Protein AF-A0ABD2PKH5-F1 (afdb_monomer_lite)

Sequence (344 aa):
EEQQSAGRGQGGGTRQGQWAPAPQAGLQSAAVGVFSSASSIDARYVEELENDFFELEDKYDTLSKEKEELSSELSSKLCQIDELQGALEHYREKISILERRCLHFEEEVKNYRERLRLPESDQQHTIAARAGSQPKFSTSTDERSASPSIDLKTANRDELIKRVSYVEEMYREMTEENEVLKEEIEEMQREIEEMHDSFQEEGRDTLREMQRDLESANKTCRILQFKLRKAERRFDQCESERANLEERMSRLESELYSEADVGHIRALEEELRVAKEVGVRLNSELDMLDEKKAYYEQENRQLKEELQITNNRRISVENELGRMKLDVEKLKSERPLQVTDKNR

pLDDT: mean 79.42, std 24.04, range [26.59, 98.5]

Radius of gyration: 73.24 Å; chains: 1; bounding box: 152×78×242 Å

Secondary structure (DSSP, 8-state):
------------------------------------TTHHHHHHHHHHHHHHHHHHHHHHHHHHHHHHHHHHHHHHHHHHHHHHHHHHHHHHHHHHHHHHHHHHHHHHHHHHHHHTTPPP-------------------------------HHHHHHHHHHHHHHHHHHHHHHHHHHHHHHHHHHHHHHHHHHHHHHHHHHHHHHHHHHHHHHHHHHHHHHHHHHHHHHHHHHHHHHHHHHHHHHHHHHHHHHHHHT-HHHHHHHHHHHHHHHHHHHHHHHHHHHHHHHHHHHHHHHHHHHHHHHHHHHHHHHHHHHHHHHHHHHHHHHHHHHTS---------

Organism: NCBI:txid1844966

Foldseek 3Di:
DDDDDDDDDDDDDDDDDDDDDDDDDDDDDPDPDDDDPVVVVVVVVVVVVVVVVVVVVVVVVVVVVVVVVVVVVVVVVVVVVVVVVVVVVVVVVVVVVVVVVVVVVVVVVVVVVVVVVDDDDDDDDDDDDDDDDDDDDDDDDDDDDDDDDDPVVVVVVVVVVVVVVVVVVVVVVVVVVVVVVVVVVVVVVVVVVVVVVVVVVVVVVVVVVVVVVVVVVVVVVVVVVVVVVVVVVVVVVVVVVVVVVVVVVVVVVCVVPVVVVVVVVVVVVVVVVVVVVVVVVVVVVVVVVVVVVVVVVVVVVVVVVVVVVVVVVVVVVVVVVVVVVVVVVVVVVPDDDDDDDDDD

Structure (mmCIF, N/CA/C/O backbone):
data_AF-A0ABD2PKH5-F1
#
_entry.id   AF-A0ABD2PKH5-F1
#
loop_
_atom_site.group_PDB
_atom_site.id
_atom_site.type_symbol
_atom_site.label_atom_id
_atom_site.label_alt_id
_atom_site.label_comp_id
_atom_site.label_asym_id
_atom_site.label_entity_id
_atom_site.label_seq_id
_atom_site.pdbx_PDB_ins_code
_atom_site.Cartn_x
_atom_site.Cartn_y
_atom_site.Cartn_z
_atom_site.occupancy
_atom_site.B_iso_or_equiv
_atom_site.auth_seq_id
_atom_site.auth_comp_id
_atom_site.auth_asym_id
_atom_site.auth_atom_id
_atom_site.pdbx_PDB_model_num
ATOM 1 N N . GLU A 1 1 ? -25.961 40.827 26.663 1.00 42.19 1 GLU A N 1
ATOM 2 C CA . GLU A 1 1 ? -24.904 41.571 25.951 1.00 42.19 1 GLU A CA 1
ATOM 3 C C . GLU A 1 1 ? -24.893 41.040 24.523 1.00 42.19 1 GLU A C 1
ATOM 5 O O . GLU A 1 1 ? -24.757 39.839 24.346 1.00 42.19 1 GLU A O 1
ATOM 10 N N . GLU A 1 2 ? -25.538 41.742 23.585 1.00 38.84 2 GLU A N 1
ATOM 11 C CA . GLU A 1 2 ? -24.877 42.681 22.647 1.00 38.84 2 GLU A CA 1
ATOM 12 C C . GLU A 1 2 ? -23.786 41.972 21.816 1.00 38.84 2 GLU A C 1
ATOM 14 O O . GLU A 1 2 ? -22.865 41.417 22.388 1.00 38.84 2 GLU A O 1
ATOM 19 N N . GLN A 1 3 ? -23.777 41.904 20.484 1.00 40.59 3 GLN A N 1
ATOM 20 C CA . GLN A 1 3 ? -24.517 42.561 19.407 1.00 40.59 3 GLN A CA 1
ATOM 21 C C . GLN A 1 3 ? -24.495 41.657 18.156 1.00 40.59 3 GLN A C 1
ATOM 23 O O . GLN A 1 3 ? -23.652 40.777 17.993 1.00 40.59 3 GLN A O 1
ATOM 28 N N . GLN A 1 4 ? -25.448 41.923 17.267 1.00 45.44 4 GLN A N 1
ATOM 29 C CA . GLN A 1 4 ? -25.560 41.438 15.892 1.00 45.44 4 GLN A CA 1
ATOM 30 C C . GLN A 1 4 ? -24.384 41.914 15.018 1.00 45.44 4 GLN A C 1
ATOM 32 O O . GLN A 1 4 ? -23.927 43.036 15.200 1.00 45.44 4 GLN A O 1
ATOM 37 N N . SER A 1 5 ? -24.019 41.160 13.973 1.00 45.38 5 SER A N 1
ATOM 38 C CA . SER A 1 5 ? -23.974 41.724 12.611 1.00 45.38 5 SER A CA 1
ATOM 39 C C . SER A 1 5 ? -23.845 40.640 11.536 1.00 45.38 5 SER A C 1
ATOM 41 O O . SER A 1 5 ? -23.010 39.742 11.614 1.00 45.38 5 SER A O 1
ATOM 43 N N . ALA A 1 6 ? -24.703 40.748 10.527 1.00 46.53 6 ALA A N 1
ATOM 44 C CA . ALA A 1 6 ? -24.728 39.950 9.312 1.00 46.53 6 ALA A CA 1
ATOM 45 C C . ALA A 1 6 ? -23.862 40.598 8.217 1.00 46.53 6 ALA A C 1
ATOM 47 O O . ALA A 1 6 ? -23.747 41.819 8.161 1.00 46.53 6 ALA A O 1
ATOM 48 N N . GLY A 1 7 ? -23.341 39.805 7.275 1.00 37.56 7 GLY A N 1
ATOM 49 C CA . GLY A 1 7 ? -22.711 40.349 6.069 1.00 37.56 7 GLY A CA 1
ATOM 50 C C . GLY A 1 7 ? -22.189 39.288 5.103 1.00 37.56 7 GLY A C 1
ATOM 51 O O . GLY A 1 7 ? -21.181 38.647 5.362 1.00 37.56 7 GLY A O 1
ATOM 52 N N . ARG A 1 8 ? -22.900 39.113 3.984 1.00 42.44 8 ARG A N 1
ATOM 53 C CA . ARG A 1 8 ? -22.549 38.284 2.816 1.00 42.44 8 ARG A CA 1
ATOM 54 C C . ARG A 1 8 ? -21.319 38.820 2.069 1.00 42.44 8 ARG A C 1
ATOM 56 O O . ARG A 1 8 ? -21.110 40.027 2.041 1.00 42.44 8 ARG A O 1
ATOM 63 N N . GLY A 1 9 ? -20.651 37.954 1.300 1.00 35.19 9 GLY A N 1
ATOM 64 C CA . GLY A 1 9 ? -19.810 38.386 0.176 1.00 35.19 9 GLY A CA 1
ATOM 65 C C . GLY A 1 9 ? -19.077 37.251 -0.541 1.00 35.19 9 GLY A C 1
ATOM 66 O O . GLY A 1 9 ? -17.983 36.879 -0.141 1.00 35.19 9 GLY A O 1
ATOM 67 N N . GLN A 1 10 ? -19.675 36.720 -1.614 1.00 42.28 10 GLN A N 1
ATOM 68 C CA . GLN A 1 10 ? -18.952 36.015 -2.681 1.00 42.28 10 GLN A CA 1
ATOM 69 C C . GLN A 1 10 ? -18.077 37.012 -3.456 1.00 42.28 10 GLN A C 1
ATOM 71 O O . GLN A 1 10 ? -18.491 38.151 -3.664 1.00 42.28 10 GLN A O 1
ATOM 76 N N . GLY A 1 11 ? -16.930 36.560 -3.961 1.00 34.81 11 GLY A N 1
ATOM 77 C CA . GLY A 1 11 ? -16.126 37.328 -4.910 1.00 34.81 11 GLY A CA 1
ATOM 78 C C . GLY A 1 11 ? -14.882 36.572 -5.356 1.00 34.81 11 GLY A C 1
ATOM 79 O O . GLY A 1 11 ? -13.834 36.682 -4.731 1.00 34.81 11 GLY A O 1
ATOM 80 N N . GLY A 1 12 ? -15.015 35.798 -6.435 1.00 40.03 12 GLY A N 1
ATOM 81 C CA . GLY A 1 12 ? -13.883 35.296 -7.208 1.00 40.03 12 GLY A CA 1
ATOM 82 C C . GLY A 1 12 ? -13.193 36.435 -7.962 1.00 40.03 12 GLY A C 1
ATOM 83 O O . GLY A 1 12 ? -13.843 37.376 -8.413 1.00 40.03 12 GLY A O 1
ATOM 84 N N . GLY A 1 13 ? -11.872 36.342 -8.091 1.00 35.97 13 GLY A N 1
ATOM 85 C CA . GLY A 1 13 ? -11.046 37.324 -8.787 1.00 35.97 13 GLY A CA 1
ATOM 86 C C . GLY A 1 13 ? -9.799 36.669 -9.365 1.00 35.97 13 GLY A C 1
ATOM 87 O O . GLY A 1 13 ? -8.739 36.661 -8.746 1.00 35.97 13 GLY A O 1
ATOM 88 N N . THR A 1 14 ? -9.950 36.102 -10.557 1.00 39.72 14 THR A N 1
ATOM 89 C CA . THR A 1 14 ? -8.891 35.617 -11.444 1.00 39.72 14 THR A CA 1
ATOM 90 C C . THR A 1 14 ? -8.024 36.799 -11.892 1.00 39.72 14 THR A C 1
ATOM 92 O O . THR A 1 14 ? -8.512 37.725 -12.538 1.00 39.72 14 THR A O 1
ATOM 95 N N . ARG A 1 15 ? -6.727 36.790 -11.563 1.00 38.81 15 ARG A N 1
ATOM 96 C CA . ARG A 1 15 ? -5.752 37.761 -12.084 1.00 38.81 15 ARG A CA 1
ATOM 97 C C . ARG A 1 15 ? -5.267 37.315 -13.466 1.00 38.81 15 ARG A C 1
ATOM 99 O O . ARG A 1 15 ? -4.426 36.430 -13.565 1.00 38.81 15 ARG A O 1
ATOM 106 N N . GLN A 1 16 ? -5.770 37.958 -14.519 1.00 36.59 16 GLN A N 1
ATOM 107 C CA . GLN A 1 16 ? -5.096 38.030 -15.819 1.00 36.59 16 GLN A CA 1
ATOM 108 C C . GLN A 1 16 ? -4.074 39.172 -15.776 1.00 36.59 16 GLN A C 1
ATOM 110 O O . GLN A 1 16 ? -4.445 40.334 -15.617 1.00 36.59 16 GLN A O 1
ATOM 115 N N . GLY A 1 17 ? -2.789 38.844 -15.902 1.00 38.41 17 GLY A N 1
ATOM 116 C CA . GLY A 1 17 ? -1.730 39.811 -16.180 1.00 38.41 17 GLY A CA 1
ATOM 117 C C . GLY A 1 17 ? -1.521 39.918 -17.686 1.00 38.41 17 GLY A C 1
ATOM 118 O O . GLY A 1 17 ? -0.990 38.999 -18.299 1.00 38.41 17 GLY A O 1
ATOM 119 N N . GLN A 1 18 ? -1.955 41.030 -18.276 1.00 35.22 18 GLN A N 1
ATOM 120 C CA . GLN A 1 18 ? -1.594 41.438 -19.633 1.00 35.22 18 GLN A CA 1
ATOM 121 C C . GLN A 1 18 ? -0.167 41.999 -19.621 1.00 35.22 18 GLN A C 1
ATOM 123 O O . GLN A 1 18 ? 0.090 42.979 -18.923 1.00 35.22 18 GLN A O 1
ATOM 128 N N . TRP A 1 19 ? 0.742 41.415 -20.401 1.00 37.62 19 TRP A N 1
ATOM 129 C CA . TRP A 1 19 ? 2.005 42.048 -20.795 1.00 37.62 19 TRP A CA 1
ATOM 130 C C . TRP A 1 19 ? 1.955 42.325 -22.300 1.00 37.62 19 TRP A C 1
ATOM 132 O O . TRP A 1 19 ? 1.768 41.420 -23.110 1.00 37.62 19 TRP A O 1
ATOM 142 N N . ALA A 1 20 ? 2.057 43.605 -22.654 1.00 39.28 20 ALA A N 1
ATOM 143 C CA . ALA A 1 20 ? 2.141 44.092 -24.025 1.00 39.28 20 ALA A CA 1
ATOM 144 C C . ALA A 1 20 ? 3.551 43.854 -24.610 1.00 39.28 20 ALA A C 1
ATOM 146 O O . ALA A 1 20 ? 4.524 43.916 -23.855 1.00 39.28 20 ALA A O 1
ATOM 147 N N . PRO A 1 21 ? 3.704 43.642 -25.932 1.00 44.44 21 PRO A N 1
ATOM 148 C CA . PRO A 1 21 ? 5.012 43.529 -26.565 1.00 44.44 21 PRO A CA 1
ATOM 149 C C . PRO A 1 21 ? 5.534 44.904 -27.023 1.00 44.44 21 PRO A C 1
ATOM 151 O O . PRO A 1 21 ? 4.783 45.726 -27.548 1.00 44.44 21 PRO A O 1
ATOM 154 N N . ALA A 1 22 ? 6.837 45.137 -26.855 1.00 37.31 22 ALA A N 1
ATOM 155 C CA . ALA A 1 22 ? 7.588 46.252 -27.445 1.00 37.31 22 ALA A CA 1
ATOM 156 C C . ALA A 1 22 ? 8.544 45.719 -28.545 1.00 37.31 22 ALA A C 1
ATOM 158 O O . ALA A 1 22 ? 8.821 44.520 -28.573 1.00 37.31 22 ALA A O 1
ATOM 159 N N . PRO A 1 23 ? 8.989 46.560 -29.499 1.00 47.62 23 PRO A N 1
ATOM 160 C CA . PRO A 1 23 ? 9.105 46.174 -30.906 1.00 47.62 23 PRO A CA 1
ATOM 161 C C . PRO A 1 23 ? 10.462 45.582 -31.315 1.00 47.62 23 PRO A C 1
ATOM 163 O O . PRO A 1 23 ? 11.510 45.931 -30.777 1.00 47.62 23 PRO A O 1
ATOM 166 N N . GLN A 1 24 ? 10.423 44.739 -32.353 1.00 42.97 24 GLN A N 1
ATOM 167 C CA . GLN A 1 24 ? 11.592 44.274 -33.101 1.00 42.97 24 GLN A CA 1
ATOM 168 C C . GLN A 1 24 ? 12.246 45.438 -33.858 1.00 42.97 24 GLN A C 1
ATOM 170 O O . GLN A 1 24 ? 11.641 46.027 -34.754 1.00 42.97 24 GLN A O 1
ATOM 175 N N . ALA A 1 25 ? 13.510 45.716 -33.541 1.00 37.25 25 ALA A N 1
ATOM 176 C CA . ALA A 1 25 ? 14.424 46.432 -34.417 1.00 37.25 25 ALA A CA 1
ATOM 177 C C . ALA A 1 25 ? 15.325 45.400 -35.103 1.00 37.25 25 ALA A C 1
ATOM 179 O O . ALA A 1 25 ? 16.084 44.685 -34.449 1.00 37.25 25 ALA A O 1
ATOM 180 N N . GLY A 1 26 ? 15.205 45.305 -36.425 1.00 44.16 26 GLY A N 1
ATOM 181 C CA . GLY A 1 26 ? 16.085 44.489 -37.242 1.00 44.16 26 GLY A CA 1
ATOM 182 C C . GLY A 1 26 ? 17.498 45.061 -37.268 1.00 44.16 26 GLY A C 1
ATOM 183 O O . GLY A 1 26 ? 17.694 46.235 -37.573 1.00 44.16 26 GLY A O 1
ATOM 184 N N . LEU A 1 27 ? 18.482 44.198 -37.037 1.00 36.91 27 LEU A N 1
ATOM 185 C CA . LEU A 1 27 ? 19.794 44.337 -37.646 1.00 36.91 27 LEU A CA 1
ATOM 186 C C . LEU A 1 27 ? 20.122 43.035 -38.367 1.00 36.91 27 LEU A C 1
ATOM 188 O O . LEU A 1 27 ? 20.349 41.989 -37.765 1.00 36.91 27 LEU A O 1
ATOM 192 N N . GLN A 1 28 ? 20.126 43.141 -39.691 1.00 42.59 28 GLN A N 1
ATOM 193 C CA . GLN A 1 28 ? 20.771 42.198 -40.584 1.00 42.59 28 GLN A CA 1
ATOM 194 C C . GLN A 1 28 ? 22.267 42.204 -40.252 1.00 42.59 28 GLN A C 1
ATOM 196 O O . GLN A 1 28 ? 22.923 43.234 -40.392 1.00 42.59 28 GLN A O 1
ATOM 201 N N . SER A 1 29 ? 22.805 41.065 -39.824 1.00 35.41 29 SER A N 1
ATOM 202 C CA . SER A 1 29 ? 24.243 40.815 -39.867 1.00 35.41 29 SER A CA 1
ATOM 203 C C . SER A 1 29 ? 24.477 39.666 -40.832 1.00 35.41 29 SER A C 1
ATOM 205 O O . SER A 1 29 ? 24.188 38.506 -40.541 1.00 35.41 29 SER A O 1
ATOM 207 N N . ALA A 1 30 ? 24.942 40.026 -42.025 1.00 45.31 30 ALA A N 1
ATOM 208 C CA . ALA A 1 30 ? 25.487 39.102 -42.996 1.00 45.31 30 ALA A CA 1
ATOM 209 C C . ALA A 1 30 ? 26.803 38.538 -42.439 1.00 45.31 30 ALA A C 1
ATOM 211 O O . ALA A 1 30 ? 27.867 39.129 -42.615 1.00 45.31 30 ALA A O 1
ATOM 212 N N . ALA A 1 31 ? 26.728 37.400 -41.750 1.00 38.59 31 ALA A N 1
ATOM 213 C CA . ALA A 1 31 ? 27.897 36.592 -41.448 1.00 38.59 31 ALA A CA 1
ATOM 214 C C . ALA A 1 31 ? 28.109 35.613 -42.607 1.00 38.59 31 ALA A C 1
ATOM 216 O O . ALA A 1 31 ? 27.361 34.660 -42.809 1.00 38.59 31 ALA A O 1
ATOM 217 N N . VAL A 1 32 ? 29.124 35.935 -43.402 1.00 39.59 32 VAL A N 1
ATOM 218 C CA . VAL A 1 32 ? 29.712 35.122 -44.463 1.00 39.59 32 VAL A CA 1
ATOM 219 C C . VAL A 1 32 ? 29.908 33.688 -43.962 1.00 39.59 32 VAL A C 1
ATOM 221 O O . VAL A 1 32 ? 30.675 33.439 -43.035 1.00 39.59 32 VAL A O 1
ATOM 224 N N . GLY A 1 33 ? 29.188 32.753 -44.583 1.00 43.47 33 GLY A N 1
ATOM 225 C CA . GLY A 1 33 ? 29.298 31.325 -44.327 1.00 43.47 33 GLY A CA 1
ATOM 226 C C . GLY A 1 33 ? 30.654 30.795 -44.776 1.00 43.47 33 GLY A C 1
ATOM 227 O O . GLY A 1 33 ? 30.842 30.449 -45.939 1.00 43.47 33 GLY A O 1
ATOM 228 N N . VAL A 1 34 ? 31.582 30.710 -43.830 1.00 50.69 34 VAL A N 1
ATOM 229 C CA . VAL A 1 34 ? 32.727 29.801 -43.881 1.00 50.69 34 VAL A CA 1
ATOM 230 C C . VAL A 1 34 ? 32.743 29.057 -42.550 1.00 50.69 34 VAL A C 1
ATOM 232 O O . VAL A 1 34 ? 33.521 29.373 -41.658 1.00 50.69 34 VAL A O 1
ATOM 235 N N . PHE A 1 35 ? 31.846 28.083 -42.395 1.00 42.50 35 PHE A N 1
ATOM 236 C CA . PHE A 1 35 ? 32.021 27.045 -41.384 1.00 42.50 35 PHE A CA 1
ATOM 237 C C . PHE A 1 35 ? 32.452 25.772 -42.095 1.00 42.50 35 PHE A C 1
ATOM 239 O O . PHE A 1 35 ? 31.681 25.106 -42.781 1.00 42.50 35 PHE A O 1
ATOM 246 N N . SER A 1 36 ? 33.749 25.510 -41.959 1.00 42.47 36 SER A N 1
ATOM 247 C CA . SER A 1 36 ? 34.415 24.255 -42.260 1.00 42.47 36 SER A CA 1
ATOM 248 C C . SER A 1 36 ? 33.592 23.069 -41.765 1.00 42.47 36 SER A C 1
ATOM 250 O O . SER A 1 36 ? 33.080 23.085 -40.648 1.00 42.47 36 SER A O 1
ATOM 252 N N . SER A 1 37 ? 33.562 21.994 -42.546 1.00 48.16 37 SER A N 1
ATOM 253 C CA . SER A 1 37 ? 32.915 20.718 -42.220 1.00 48.16 37 SER A CA 1
ATOM 254 C C . SER A 1 37 ? 33.329 20.119 -40.858 1.00 48.16 37 SER A C 1
ATOM 256 O O . SER A 1 37 ? 32.612 19.273 -40.331 1.00 48.16 37 SER A O 1
ATOM 258 N N . ALA A 1 38 ? 34.427 20.601 -40.259 1.00 47.34 38 ALA A N 1
ATOM 259 C CA . ALA A 1 38 ? 34.860 20.305 -38.890 1.00 47.34 38 ALA A CA 1
ATOM 260 C C . ALA A 1 38 ? 33.866 20.778 -37.807 1.00 47.34 38 ALA A C 1
ATOM 262 O O . ALA A 1 38 ? 33.643 20.070 -36.834 1.00 47.34 38 ALA A O 1
ATOM 263 N N . SER A 1 39 ? 33.184 21.913 -38.011 1.00 53.53 39 SER A N 1
ATOM 264 C CA . SER A 1 39 ? 32.231 22.471 -37.036 1.00 53.53 39 SER A CA 1
ATOM 265 C C . SER A 1 39 ? 30.945 21.648 -36.902 1.00 53.53 39 SER A C 1
ATOM 267 O O . SER A 1 39 ? 30.255 21.769 -35.899 1.00 53.53 39 SER A O 1
ATOM 269 N N . SER A 1 40 ? 30.599 20.831 -37.904 1.00 57.22 40 SER A N 1
ATOM 270 C CA . SER A 1 40 ? 29.368 20.020 -37.901 1.00 57.22 40 SER A CA 1
ATOM 271 C C . SER A 1 40 ? 29.512 18.675 -37.184 1.00 57.22 40 SER A C 1
ATOM 273 O O . SER A 1 40 ? 28.512 18.048 -36.845 1.00 57.22 40 SER A O 1
ATOM 275 N N . ILE A 1 41 ? 30.751 18.210 -37.009 1.00 63.44 41 ILE A N 1
ATOM 276 C CA . ILE A 1 41 ? 31.066 16.989 -36.262 1.00 63.44 41 ILE A CA 1
ATOM 277 C C . ILE A 1 41 ? 31.170 17.334 -34.780 1.00 63.44 41 ILE A C 1
ATOM 279 O O . ILE A 1 41 ? 30.511 16.689 -33.974 1.00 63.44 41 ILE A O 1
ATOM 283 N N . ASP A 1 42 ? 31.881 18.415 -34.444 1.00 76.00 42 ASP A N 1
ATOM 284 C CA . ASP A 1 42 ? 31.943 18.912 -33.066 1.00 76.00 42 ASP A CA 1
ATOM 285 C C . ASP A 1 42 ? 30.561 19.338 -32.548 1.00 76.00 42 ASP A C 1
ATOM 287 O O . ASP A 1 42 ? 30.225 19.044 -31.409 1.00 76.00 42 ASP A O 1
ATOM 291 N N . ALA A 1 43 ? 29.715 19.955 -33.384 1.00 76.31 43 ALA A N 1
ATOM 292 C CA . ALA A 1 43 ? 28.347 20.305 -32.988 1.00 76.31 43 ALA A CA 1
ATOM 293 C C . ALA A 1 43 ? 27.467 19.076 -32.704 1.00 76.31 43 ALA A C 1
ATOM 295 O O . ALA A 1 43 ? 26.698 19.096 -31.751 1.00 76.31 43 ALA A O 1
ATOM 296 N N . ARG A 1 44 ? 27.602 18.001 -33.492 1.00 79.56 44 ARG A N 1
ATOM 297 C CA . ARG A 1 44 ? 26.849 16.756 -33.265 1.00 79.56 44 ARG A CA 1
ATOM 298 C C . ARG A 1 44 ? 27.299 16.025 -32.009 1.00 79.56 44 ARG A C 1
ATOM 300 O O . ARG A 1 44 ? 26.464 15.542 -31.262 1.00 79.56 44 ARG A O 1
ATOM 307 N N . TYR A 1 45 ? 28.602 16.000 -31.749 1.00 86.31 45 TYR A N 1
ATOM 308 C CA . TYR A 1 45 ? 29.134 15.419 -30.520 1.00 86.31 45 TYR A CA 1
ATOM 309 C C . TYR A 1 45 ? 28.690 16.198 -29.271 1.00 86.31 45 TYR A C 1
ATOM 311 O O . TYR A 1 45 ? 28.400 15.605 -28.239 1.00 86.31 45 TYR A O 1
ATOM 319 N N . VAL A 1 46 ? 28.597 17.529 -29.363 1.00 86.44 46 VAL A N 1
ATOM 320 C CA . VAL A 1 46 ? 28.039 18.359 -28.283 1.00 86.44 46 VAL A CA 1
ATOM 321 C C . VAL A 1 46 ? 26.557 18.055 -28.059 1.00 86.44 46 VAL A C 1
ATOM 323 O O . VAL A 1 46 ? 26.159 17.879 -26.916 1.00 86.44 46 VAL A O 1
ATOM 326 N N . GLU A 1 47 ? 25.764 17.928 -29.122 1.00 85.31 47 GLU A N 1
ATOM 327 C CA . GLU A 1 47 ? 24.337 17.586 -29.029 1.00 85.31 47 GLU A CA 1
ATOM 328 C C . GLU A 1 47 ? 24.111 16.187 -28.423 1.00 85.31 47 GLU A C 1
ATOM 330 O O . GLU A 1 47 ? 23.237 16.010 -27.579 1.00 85.31 47 GLU A O 1
ATOM 335 N N . GLU A 1 48 ? 24.934 15.196 -28.782 1.00 89.88 48 GLU A N 1
ATOM 336 C CA . GLU A 1 48 ? 24.920 13.861 -28.162 1.00 89.88 48 GLU A CA 1
ATOM 337 C C . GLU A 1 48 ? 25.235 13.923 -26.659 1.00 89.88 48 GLU A C 1
ATOM 339 O O . GLU A 1 48 ? 24.510 13.343 -25.855 1.00 89.88 48 GLU A O 1
ATOM 344 N N . LEU A 1 49 ? 26.260 14.684 -26.261 1.00 91.62 49 LEU A N 1
ATOM 345 C CA . LEU A 1 49 ? 26.608 14.865 -24.848 1.00 91.62 49 LEU A CA 1
ATOM 346 C C . LEU A 1 49 ? 25.528 15.615 -24.056 1.00 91.62 49 LEU A C 1
ATOM 348 O O . LEU A 1 49 ? 25.329 15.329 -22.876 1.00 91.62 49 LEU A O 1
ATOM 352 N N . GLU A 1 50 ? 24.852 16.582 -24.675 1.00 89.75 50 GLU A N 1
ATOM 353 C CA . GLU A 1 50 ? 23.721 17.286 -24.066 1.00 89.75 50 GLU A CA 1
ATOM 354 C C . GLU A 1 50 ?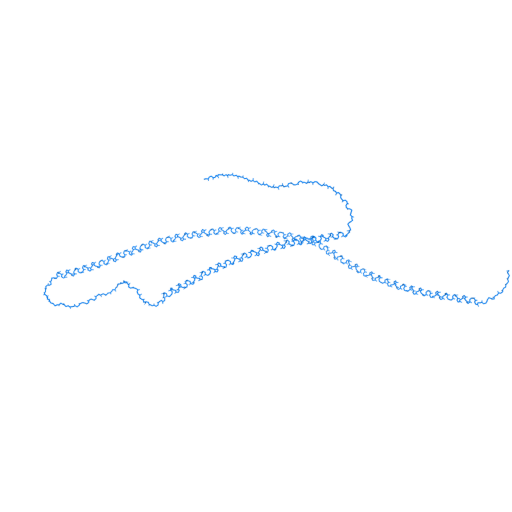 22.539 16.333 -23.851 1.00 89.75 50 GLU A C 1
ATOM 356 O O . GLU A 1 50 ? 21.969 16.312 -22.761 1.00 89.75 50 GLU A O 1
ATOM 361 N N . ASN A 1 51 ? 22.223 15.487 -24.835 1.00 88.88 51 ASN A N 1
ATOM 362 C CA . ASN A 1 51 ? 21.182 14.466 -24.705 1.00 88.88 51 ASN A CA 1
ATOM 363 C C . ASN A 1 51 ? 21.509 13.450 -23.601 1.00 88.88 51 ASN A C 1
ATOM 365 O O . ASN A 1 51 ? 20.665 13.194 -22.742 1.00 88.88 51 ASN A O 1
ATOM 369 N N . ASP A 1 52 ? 22.744 12.942 -23.558 1.00 93.00 52 ASP A N 1
ATOM 370 C CA . ASP A 1 52 ? 23.208 12.044 -22.494 1.00 93.00 52 ASP A CA 1
ATOM 371 C C . ASP A 1 52 ? 23.113 12.704 -21.108 1.00 93.00 52 ASP A C 1
ATOM 373 O O . ASP A 1 52 ? 22.783 12.048 -20.116 1.00 93.00 52 ASP A O 1
ATOM 377 N N . PHE A 1 53 ? 23.387 14.010 -21.023 1.00 93.94 53 PHE A N 1
ATOM 378 C CA . PHE A 1 53 ? 23.271 14.775 -19.785 1.00 93.94 53 PHE A CA 1
ATOM 379 C C . PHE A 1 53 ? 21.814 14.904 -19.325 1.00 93.94 53 PHE A C 1
ATOM 381 O O . PHE A 1 53 ? 21.537 14.649 -18.153 1.00 93.94 53 PHE A O 1
ATOM 388 N N . PHE A 1 54 ? 20.885 15.228 -20.231 1.00 90.94 54 PHE A N 1
ATOM 389 C CA . PHE A 1 54 ? 19.454 15.288 -19.913 1.00 90.94 54 PHE A CA 1
ATOM 390 C C . PHE A 1 54 ? 18.904 13.925 -19.491 1.00 90.94 54 PHE A C 1
ATOM 392 O O . PHE A 1 54 ? 18.201 13.826 -18.487 1.00 90.94 54 PHE A O 1
ATOM 399 N N . GLU A 1 55 ? 19.280 12.849 -20.186 1.00 92.06 55 GLU A N 1
ATOM 400 C CA . GLU A 1 55 ? 18.896 11.498 -19.776 1.00 92.06 55 GLU A CA 1
ATOM 401 C C . GLU A 1 55 ? 19.424 11.139 -18.384 1.00 92.06 55 GLU A C 1
ATOM 403 O O . GLU A 1 55 ? 18.765 10.427 -17.621 1.00 92.06 55 GLU A O 1
ATOM 408 N N . LEU A 1 56 ? 20.645 11.566 -18.062 1.00 92.25 56 LEU A N 1
ATOM 409 C CA . LEU A 1 56 ? 21.248 11.308 -16.763 1.00 92.25 56 LEU A CA 1
ATOM 410 C C . LEU A 1 56 ? 20.572 12.125 -15.654 1.00 92.25 56 LEU A C 1
ATOM 412 O O . LEU A 1 56 ? 20.424 11.616 -14.543 1.00 92.25 56 LEU A O 1
ATOM 416 N N . GLU A 1 57 ? 20.138 13.348 -15.954 1.00 93.00 57 GLU A N 1
ATOM 417 C CA . GLU A 1 57 ? 19.352 14.196 -15.054 1.00 93.00 57 GLU A CA 1
ATOM 418 C C . GLU A 1 57 ? 17.973 13.577 -14.773 1.00 93.00 57 GLU A C 1
ATOM 420 O O . GLU A 1 57 ? 17.613 13.394 -13.610 1.00 93.00 57 GLU A O 1
ATOM 425 N N . ASP A 1 58 ? 17.264 13.099 -15.799 1.00 93.31 58 ASP A N 1
ATOM 426 C CA . ASP A 1 58 ? 15.991 12.381 -15.636 1.00 93.31 58 ASP A CA 1
ATOM 427 C C . ASP A 1 58 ? 16.157 11.086 -14.815 1.00 93.31 58 ASP A C 1
ATOM 429 O O . ASP A 1 58 ? 15.346 10.763 -13.934 1.00 93.31 58 ASP A O 1
ATOM 433 N N . LYS A 1 59 ? 17.240 10.335 -15.058 1.00 95.50 59 LYS A N 1
ATOM 434 C CA . LYS A 1 59 ? 17.600 9.146 -14.261 1.00 95.50 59 LYS A CA 1
ATOM 435 C C . LYS A 1 59 ? 17.924 9.516 -12.810 1.00 95.50 59 LYS A C 1
ATOM 437 O O . LYS A 1 59 ? 17.571 8.778 -11.893 1.00 95.50 59 LYS A O 1
ATOM 442 N N . TYR A 1 60 ? 18.578 10.650 -12.573 1.00 96.12 60 TYR A N 1
ATOM 443 C CA . TYR A 1 60 ? 18.848 11.134 -11.222 1.00 96.12 60 TYR A CA 1
ATOM 444 C C . TYR A 1 60 ? 17.556 11.521 -10.494 1.00 96.12 60 TYR A C 1
ATOM 446 O O . TYR A 1 60 ? 17.354 11.113 -9.350 1.00 96.12 60 TYR A O 1
ATOM 454 N N . ASP A 1 61 ? 16.655 12.237 -11.162 1.00 95.38 61 ASP A N 1
ATOM 455 C CA . ASP A 1 61 ? 15.383 12.677 -10.592 1.00 95.38 61 ASP A CA 1
ATOM 456 C C . ASP A 1 61 ? 14.456 11.507 -10.255 1.00 95.38 61 ASP A C 1
ATOM 458 O O . ASP A 1 61 ? 13.793 11.506 -9.213 1.00 95.38 61 ASP A O 1
ATOM 462 N N . THR A 1 62 ? 14.411 10.491 -11.117 1.00 93.06 62 THR A N 1
ATOM 463 C CA . THR A 1 62 ? 13.659 9.252 -10.861 1.00 93.06 62 THR A CA 1
ATOM 464 C C . THR A 1 62 ? 14.231 8.494 -9.666 1.00 93.06 62 THR A C 1
ATOM 466 O O . THR A 1 62 ? 13.493 8.218 -8.720 1.00 93.06 62 THR A O 1
ATOM 469 N N . LEU A 1 63 ? 15.547 8.267 -9.627 1.00 95.25 63 LEU A N 1
ATOM 470 C CA . LEU A 1 63 ? 16.209 7.630 -8.484 1.00 95.25 63 LEU A CA 1
ATOM 471 C C . LEU A 1 63 ? 16.062 8.436 -7.185 1.00 95.25 63 LEU A C 1
ATOM 473 O O . LEU A 1 63 ? 15.956 7.857 -6.102 1.00 95.25 63 LEU A O 1
ATOM 477 N N . SER A 1 64 ? 16.046 9.770 -7.259 1.00 94.38 64 SER A N 1
ATOM 478 C CA . SER A 1 64 ? 15.833 10.620 -6.086 1.00 94.38 64 SER A CA 1
ATOM 479 C C . SER A 1 64 ? 14.419 10.456 -5.528 1.00 94.38 64 SER A C 1
ATOM 481 O O . SER A 1 64 ? 14.261 10.339 -4.313 1.00 94.38 64 SER A O 1
ATOM 483 N N . LYS A 1 65 ? 13.401 10.372 -6.394 1.00 95.56 65 LYS A N 1
ATOM 484 C CA . LYS A 1 65 ? 12.014 10.101 -5.981 1.00 95.56 65 LYS A CA 1
ATOM 485 C C . LYS A 1 65 ? 11.874 8.714 -5.361 1.00 95.56 65 LYS A C 1
ATOM 487 O O . LYS A 1 65 ? 11.343 8.604 -4.261 1.00 95.56 65 LYS A O 1
ATOM 492 N N . GLU A 1 66 ? 12.433 7.682 -5.992 1.00 96.75 66 GLU A N 1
ATOM 493 C CA . GLU A 1 66 ? 12.431 6.316 -5.442 1.00 96.75 66 GLU A CA 1
ATOM 494 C C . GLU A 1 66 ? 13.109 6.257 -4.065 1.00 96.75 66 GLU A C 1
ATOM 496 O O . GLU A 1 66 ? 12.614 5.624 -3.131 1.00 96.75 66 GLU A O 1
ATOM 501 N N . LYS A 1 67 ? 14.231 6.966 -3.897 1.00 97.06 67 LYS A N 1
ATOM 502 C CA . LYS A 1 67 ? 14.917 7.079 -2.606 1.00 97.06 67 LYS A CA 1
ATOM 503 C C . LYS A 1 67 ? 14.034 7.741 -1.546 1.00 97.06 67 LYS A C 1
ATOM 505 O O . LYS A 1 67 ? 14.032 7.292 -0.397 1.00 97.06 67 LYS A O 1
ATOM 510 N N . GLU A 1 68 ? 13.326 8.812 -1.890 1.00 96.75 68 GLU A N 1
ATOM 511 C CA . GLU A 1 68 ? 12.412 9.500 -0.972 1.00 96.75 68 GLU A CA 1
ATOM 512 C C . GLU A 1 68 ? 11.218 8.617 -0.589 1.00 96.75 68 GLU A C 1
ATOM 514 O O . GLU A 1 68 ? 10.864 8.547 0.591 1.00 96.75 68 GLU A O 1
ATOM 519 N N . GLU A 1 69 ? 10.653 7.882 -1.546 1.00 96.31 69 GLU A N 1
ATOM 520 C CA . GLU A 1 69 ? 9.570 6.920 -1.320 1.00 96.31 69 GLU A CA 1
ATOM 521 C C . GLU A 1 69 ? 10.005 5.798 -0.372 1.00 96.31 69 GLU A C 1
ATOM 523 O O . GLU A 1 69 ? 9.360 5.575 0.656 1.00 96.31 69 GLU A O 1
ATOM 528 N N . LEU A 1 70 ? 11.151 5.163 -0.642 1.00 96.50 70 LEU A N 1
ATOM 529 C CA . LEU A 1 70 ? 11.724 4.130 0.226 1.00 96.50 70 LEU A CA 1
ATOM 530 C C . LEU A 1 70 ? 12.059 4.673 1.620 1.00 96.50 70 LEU A C 1
ATOM 532 O O . LEU A 1 70 ? 11.846 3.993 2.625 1.00 96.50 70 LEU A O 1
ATOM 536 N N . SER A 1 71 ? 12.557 5.909 1.710 1.00 96.69 71 SER A N 1
ATOM 537 C CA . SER A 1 71 ? 12.818 6.562 2.996 1.00 96.69 71 SER A CA 1
ATOM 538 C C . SER A 1 71 ? 11.527 6.812 3.783 1.00 96.69 71 SER A C 1
ATOM 540 O O . SER A 1 71 ? 11.517 6.664 5.008 1.00 96.69 71 SER A O 1
ATOM 542 N N . SER A 1 72 ? 10.442 7.186 3.104 1.00 96.38 72 SER A N 1
ATOM 543 C CA . SER A 1 72 ? 9.127 7.390 3.716 1.00 96.38 72 SER A CA 1
ATOM 544 C C . SER A 1 72 ? 8.526 6.068 4.195 1.00 96.38 72 SER A C 1
ATOM 546 O O . SER A 1 72 ? 8.060 5.970 5.334 1.00 96.38 72 SER A O 1
ATOM 548 N N . GLU A 1 73 ? 8.624 5.013 3.380 1.00 97.38 73 GLU A N 1
ATOM 549 C CA . GLU A 1 73 ? 8.179 3.674 3.762 1.00 97.38 73 GLU A CA 1
ATOM 550 C C . GLU A 1 73 ? 8.960 3.157 4.976 1.00 97.38 73 GLU A C 1
ATOM 552 O O . GLU A 1 73 ? 8.352 2.708 5.951 1.00 97.38 73 GLU A O 1
ATOM 557 N N . LEU A 1 74 ? 10.289 3.300 4.978 1.00 95.94 74 LEU A N 1
ATOM 558 C CA . LEU A 1 74 ? 11.129 2.925 6.114 1.00 95.94 74 LEU A CA 1
ATOM 559 C C . LEU A 1 74 ? 10.718 3.671 7.392 1.00 95.94 74 LEU A C 1
ATOM 561 O O . LEU A 1 74 ? 10.574 3.048 8.443 1.00 95.94 74 LEU A O 1
ATOM 565 N N . SER A 1 75 ? 10.470 4.982 7.308 1.00 96.94 75 SER A N 1
ATOM 566 C CA . SER A 1 75 ? 9.993 5.777 8.447 1.00 96.94 75 SER A CA 1
ATOM 567 C C . SER A 1 75 ? 8.632 5.293 8.961 1.00 96.94 75 SER A C 1
ATOM 569 O O . SER A 1 75 ? 8.448 5.148 10.172 1.00 96.94 75 SER A O 1
ATOM 571 N N . SER A 1 76 ? 7.703 4.951 8.063 1.00 96.06 76 SER A N 1
ATOM 572 C CA . SER A 1 76 ? 6.410 4.376 8.442 1.00 96.06 76 SER A CA 1
ATOM 573 C C . SER A 1 76 ? 6.558 3.019 9.131 1.00 96.06 76 SER A C 1
ATOM 575 O O . SER A 1 76 ? 5.842 2.756 10.098 1.00 96.06 76 SER A O 1
ATOM 577 N N . LYS A 1 77 ? 7.464 2.151 8.657 1.00 97.06 77 LYS A N 1
ATOM 578 C CA . LYS A 1 77 ? 7.725 0.850 9.291 1.00 97.06 77 LYS A CA 1
ATOM 579 C C . LYS A 1 77 ? 8.358 1.009 10.669 1.00 97.06 77 LYS A C 1
ATOM 581 O O . LYS A 1 77 ? 7.968 0.288 11.580 1.00 97.06 77 LYS A O 1
ATOM 586 N N . LEU A 1 78 ? 9.275 1.961 10.841 1.00 97.19 78 LEU A N 1
ATOM 587 C CA . LEU A 1 78 ? 9.856 2.276 12.149 1.00 97.19 78 LEU A CA 1
ATOM 588 C C . LEU A 1 78 ? 8.779 2.734 13.140 1.00 97.19 78 LEU A C 1
ATOM 590 O O . LEU A 1 78 ? 8.681 2.173 14.225 1.00 97.19 78 LEU A O 1
ATOM 594 N N . CYS A 1 79 ? 7.896 3.651 12.731 1.00 97.19 79 CYS A N 1
ATOM 595 C CA . CYS A 1 79 ? 6.784 4.092 13.575 1.00 97.19 79 CYS A CA 1
ATOM 596 C C . CYS A 1 79 ? 5.846 2.929 13.957 1.00 97.19 79 CYS A C 1
ATOM 598 O O . CYS A 1 79 ? 5.431 2.823 15.108 1.00 97.19 79 CYS A O 1
ATOM 600 N N . GLN A 1 80 ? 5.559 2.014 13.022 1.00 97.88 80 GLN A N 1
ATOM 601 C CA . GLN A 1 80 ? 4.757 0.817 13.297 1.00 97.88 80 GLN A CA 1
ATOM 602 C C . GLN A 1 80 ? 5.447 -0.144 14.281 1.00 97.88 80 GLN A C 1
ATOM 604 O O . GLN A 1 80 ? 4.782 -0.766 15.111 1.00 97.88 80 GLN A O 1
ATOM 609 N N . ILE A 1 81 ? 6.772 -0.287 14.195 1.00 97.38 81 ILE A N 1
ATOM 610 C CA . ILE A 1 81 ? 7.551 -1.095 15.139 1.00 97.38 81 ILE A CA 1
ATOM 611 C C . ILE A 1 81 ? 7.462 -0.494 16.544 1.00 97.38 81 ILE A C 1
ATOM 613 O O . ILE A 1 81 ? 7.194 -1.240 17.484 1.00 97.38 81 ILE A O 1
ATOM 617 N N . ASP A 1 82 ? 7.614 0.823 16.683 1.00 97.44 82 ASP A N 1
ATOM 618 C CA . ASP A 1 82 ? 7.522 1.508 17.978 1.00 97.44 82 ASP A CA 1
ATOM 619 C C . ASP A 1 82 ? 6.130 1.338 18.613 1.00 97.44 82 ASP A C 1
ATOM 621 O O . ASP A 1 82 ? 6.011 1.042 19.803 1.00 97.44 82 ASP A O 1
ATOM 625 N N . GLU A 1 83 ? 5.059 1.430 17.817 1.00 97.50 83 GLU A N 1
ATOM 626 C CA . GLU A 1 83 ? 3.689 1.166 18.282 1.00 97.50 83 GLU A CA 1
ATOM 627 C C . GLU A 1 83 ? 3.518 -0.271 18.802 1.00 97.50 83 GLU A C 1
ATOM 629 O O . GLU A 1 83 ? 2.933 -0.495 19.868 1.00 97.50 83 GLU A O 1
ATOM 634 N N . LEU A 1 84 ? 4.042 -1.260 18.070 1.00 95.94 84 LEU A N 1
ATOM 635 C CA . LEU A 1 84 ? 3.989 -2.666 18.477 1.00 95.94 84 LEU A CA 1
ATOM 636 C C . LEU A 1 84 ? 4.838 -2.939 19.724 1.00 95.94 84 LEU A C 1
ATOM 638 O O . LEU A 1 84 ? 4.431 -3.739 20.570 1.00 95.94 84 LEU A O 1
ATOM 642 N N . GLN A 1 85 ? 5.986 -2.275 19.866 1.00 97.19 85 GLN A N 1
ATOM 643 C CA . GLN A 1 85 ? 6.819 -2.353 21.066 1.00 97.19 85 GLN A CA 1
ATOM 644 C C . GLN A 1 85 ? 6.081 -1.797 22.287 1.00 97.19 85 GLN A C 1
ATOM 646 O O . GLN A 1 85 ? 5.987 -2.494 23.299 1.00 97.19 85 GLN A O 1
ATOM 651 N N . GLY A 1 86 ? 5.457 -0.621 22.167 1.00 97.31 86 GLY A N 1
ATOM 652 C CA . GLY A 1 86 ? 4.645 -0.048 23.242 1.00 97.31 86 GLY A CA 1
ATOM 653 C C . GLY A 1 86 ? 3.459 -0.940 23.629 1.00 97.31 86 GLY A C 1
ATOM 654 O O . GLY A 1 86 ? 3.174 -1.138 24.811 1.00 97.31 86 GLY A O 1
ATOM 655 N N . ALA A 1 87 ? 2.794 -1.561 22.648 1.00 97.50 87 ALA A N 1
ATOM 656 C CA . ALA A 1 87 ? 1.729 -2.526 22.919 1.00 97.50 87 ALA A CA 1
ATOM 657 C C . ALA A 1 87 ? 2.247 -3.773 23.661 1.00 97.50 87 ALA A C 1
ATOM 659 O O . ALA A 1 87 ? 1.611 -4.236 24.611 1.00 97.50 87 ALA A O 1
ATOM 660 N N . LEU A 1 88 ? 3.404 -4.313 23.264 1.00 97.44 88 LEU A N 1
ATOM 661 C CA . LEU A 1 88 ? 4.037 -5.446 23.944 1.00 97.44 88 LEU A CA 1
ATOM 662 C C . LEU A 1 88 ? 4.412 -5.115 25.390 1.00 97.44 88 LEU A C 1
ATOM 664 O O . LEU A 1 88 ? 4.194 -5.941 26.276 1.00 97.44 88 LEU A O 1
ATOM 668 N N . GLU A 1 89 ? 4.950 -3.925 25.642 1.00 97.75 89 GLU A N 1
ATOM 669 C CA . GLU A 1 89 ? 5.272 -3.451 26.991 1.00 97.75 89 GLU A CA 1
ATOM 670 C C . GLU A 1 89 ? 4.020 -3.331 27.858 1.00 97.75 89 GLU A C 1
ATOM 672 O O . GLU A 1 89 ? 3.998 -3.848 28.977 1.00 97.75 89 GLU A O 1
ATOM 677 N N . HIS A 1 90 ? 2.938 -2.776 27.310 1.00 97.62 90 HIS A N 1
ATOM 678 C CA . HIS A 1 90 ? 1.656 -2.709 28.004 1.00 97.62 90 HIS A CA 1
ATOM 679 C C . HIS A 1 90 ? 1.118 -4.102 28.382 1.00 97.62 90 HIS A C 1
ATOM 681 O O . HIS A 1 90 ? 0.666 -4.322 29.509 1.00 97.62 90 HIS A O 1
ATOM 687 N N . TYR A 1 91 ? 1.198 -5.080 27.473 1.00 96.94 91 TYR A N 1
ATOM 688 C CA . TYR A 1 91 ? 0.788 -6.452 27.782 1.00 96.94 91 TYR A CA 1
ATOM 689 C C . TYR A 1 91 ? 1.707 -7.130 28.802 1.00 96.94 91 TYR A C 1
ATOM 691 O O . TYR A 1 91 ? 1.208 -7.857 29.661 1.00 96.94 91 TYR A O 1
ATOM 699 N N . ARG A 1 92 ? 3.021 -6.876 28.763 1.00 97.56 92 ARG A N 1
ATOM 700 C CA . ARG A 1 92 ? 3.964 -7.366 29.784 1.00 97.56 92 ARG A CA 1
ATOM 701 C C . ARG A 1 92 ? 3.617 -6.832 31.169 1.00 97.56 92 ARG A C 1
ATOM 703 O O . ARG A 1 92 ? 3.593 -7.603 32.125 1.00 97.56 92 ARG A O 1
ATOM 710 N N . GLU A 1 93 ? 3.293 -5.547 31.279 1.00 98.00 93 GLU A N 1
ATOM 711 C CA . GLU A 1 93 ? 2.866 -4.950 32.545 1.00 98.00 93 GLU A CA 1
ATOM 712 C C . GLU A 1 93 ? 1.554 -5.572 33.042 1.00 98.00 93 GLU A C 1
ATOM 714 O O . GLU A 1 93 ? 1.441 -5.953 34.210 1.00 98.00 93 GLU A O 1
ATOM 719 N N . LYS A 1 94 ? 0.584 -5.772 32.141 1.00 97.75 94 LYS A N 1
ATOM 720 C CA . LYS A 1 94 ? -0.682 -6.439 32.468 1.00 97.75 94 LYS A CA 1
ATOM 721 C C . LYS A 1 94 ? -0.469 -7.867 32.976 1.00 97.75 94 LYS A C 1
ATOM 723 O O . LYS A 1 94 ? -1.103 -8.255 33.956 1.00 97.75 94 LYS A O 1
ATOM 728 N N . ILE A 1 95 ? 0.430 -8.628 32.351 1.00 97.56 95 ILE A N 1
ATOM 729 C CA . ILE A 1 95 ? 0.819 -9.969 32.812 1.00 97.56 95 ILE A CA 1
ATOM 730 C C . ILE A 1 95 ? 1.449 -9.887 34.206 1.00 97.56 95 ILE A C 1
ATOM 732 O O . ILE A 1 95 ? 0.993 -10.586 35.101 1.00 97.56 95 ILE A O 1
ATOM 736 N N . SER A 1 96 ? 2.394 -8.971 34.436 1.00 98.19 96 SER A N 1
ATOM 737 C CA . SER A 1 96 ? 3.032 -8.793 35.750 1.00 98.19 96 SER A CA 1
ATOM 738 C C . SER A 1 96 ? 2.035 -8.447 36.869 1.00 98.19 96 SER A C 1
ATOM 740 O O . SER A 1 96 ? 2.167 -8.904 38.008 1.00 98.19 96 SER A O 1
ATOM 742 N N . ILE A 1 97 ? 1.008 -7.643 36.571 1.00 97.94 97 ILE A N 1
ATOM 743 C CA . ILE A 1 97 ? -0.077 -7.344 37.519 1.00 97.94 97 ILE A CA 1
ATOM 744 C C . ILE A 1 97 ? -0.890 -8.606 37.827 1.00 97.94 97 ILE A C 1
ATOM 746 O O . ILE A 1 97 ? -1.188 -8.876 38.993 1.00 97.94 97 ILE A O 1
ATOM 750 N N . LEU A 1 98 ? -1.252 -9.376 36.798 1.00 97.00 98 LEU A N 1
ATOM 751 C CA . LEU A 1 98 ? -2.007 -10.617 36.965 1.00 97.00 98 LEU A CA 1
ATOM 752 C C . LEU A 1 98 ? -1.211 -11.662 37.750 1.00 97.00 98 LEU A C 1
ATOM 754 O O . LEU A 1 98 ? -1.771 -12.271 38.652 1.00 97.00 98 LEU A O 1
ATOM 758 N N . GLU A 1 99 ? 0.086 -11.811 37.485 1.00 96.94 99 GLU A N 1
ATOM 759 C CA . GLU A 1 99 ? 0.980 -12.705 38.231 1.00 96.94 99 GLU A CA 1
ATOM 760 C C . GLU A 1 99 ? 1.002 -12.361 39.723 1.00 96.94 99 GLU A C 1
ATOM 762 O O . GLU A 1 99 ? 0.791 -13.238 40.560 1.00 96.94 99 GLU A O 1
ATOM 767 N N . ARG A 1 100 ? 1.158 -11.076 40.075 1.00 97.94 100 ARG A N 1
ATOM 768 C CA . ARG A 1 100 ? 1.081 -10.629 41.477 1.00 97.94 100 ARG A CA 1
ATOM 769 C C . ARG A 1 100 ? -0.267 -10.948 42.117 1.00 97.94 100 ARG A C 1
ATOM 771 O O . ARG A 1 100 ? -0.315 -11.341 43.279 1.00 97.94 100 ARG A O 1
ATOM 778 N N . ARG A 1 101 ? -1.363 -10.791 41.371 1.00 97.69 101 ARG A N 1
ATOM 779 C CA . ARG A 1 101 ? -2.710 -11.094 41.866 1.00 97.69 101 ARG A CA 1
ATOM 780 C C . ARG A 1 101 ? -2.929 -12.597 42.056 1.00 97.69 101 ARG A C 1
ATOM 782 O O . ARG A 1 101 ? -3.542 -12.986 43.044 1.00 97.69 101 ARG A O 1
ATOM 789 N N . CYS A 1 102 ? -2.408 -13.431 41.157 1.00 94.69 102 CYS A N 1
ATOM 790 C CA . CYS A 1 102 ? -2.431 -14.885 41.307 1.00 94.69 102 CYS A CA 1
ATOM 791 C C . CYS A 1 102 ? -1.662 -15.323 42.557 1.00 94.69 102 CYS A C 1
ATOM 793 O O . CYS A 1 102 ? -2.215 -16.070 43.356 1.00 94.69 102 CYS A O 1
ATOM 795 N N . LEU A 1 103 ? -0.453 -14.792 42.774 1.00 95.75 103 LEU A N 1
ATOM 796 C CA . LEU A 1 103 ? 0.332 -15.071 43.983 1.00 95.75 103 LEU A CA 1
ATOM 797 C C . LEU A 1 103 ? -0.427 -14.687 45.259 1.00 95.75 103 LEU A C 1
ATOM 799 O O . LEU A 1 103 ? -0.463 -15.457 46.2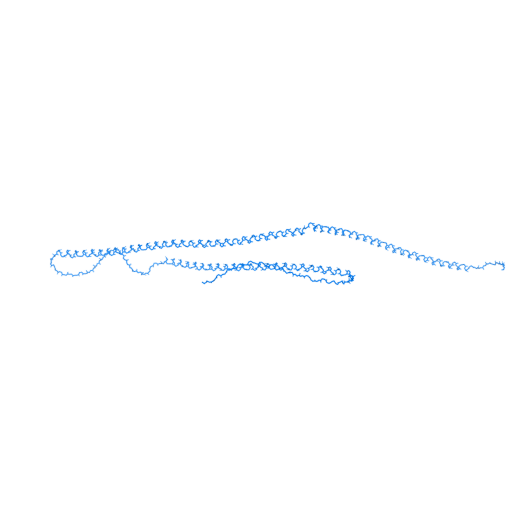14 1.00 95.75 103 LEU A O 1
ATOM 803 N N . HIS A 1 104 ? -1.088 -13.528 45.258 1.00 96.44 104 HIS A N 1
ATOM 804 C CA . HIS A 1 104 ? -1.901 -13.096 46.392 1.00 96.44 104 HIS A CA 1
ATOM 805 C C . HIS A 1 104 ? -3.057 -14.065 46.685 1.00 96.44 104 HIS A C 1
ATOM 807 O O . HIS A 1 104 ? -3.241 -14.480 47.827 1.00 96.44 104 HIS A O 1
ATOM 813 N N . PHE A 1 105 ? -3.795 -14.493 45.656 1.00 94.81 105 PHE A N 1
ATOM 814 C CA . PHE A 1 105 ? -4.863 -15.479 45.829 1.00 94.81 105 PHE A CA 1
ATOM 815 C C . PHE A 1 105 ? -4.339 -16.852 46.272 1.00 94.81 105 PHE A C 1
ATOM 817 O O . PHE A 1 105 ? -4.987 -17.527 47.071 1.00 94.81 105 PHE A O 1
ATOM 824 N N . GLU A 1 106 ? -3.169 -17.280 45.797 1.00 94.69 106 GLU A N 1
ATOM 825 C CA . GLU A 1 106 ? -2.524 -18.515 46.257 1.00 94.69 106 GLU A CA 1
ATOM 826 C C . GLU A 1 106 ? -2.186 -18.456 47.756 1.00 94.69 106 GLU A C 1
ATOM 828 O O . GLU A 1 106 ? -2.433 -19.426 48.480 1.00 94.69 106 GLU A O 1
ATOM 833 N N . GLU A 1 107 ? -1.683 -17.317 48.243 1.00 95.06 107 GLU A N 1
ATOM 834 C CA . GLU A 1 107 ? -1.428 -17.077 49.668 1.00 95.06 107 GLU A CA 1
ATOM 835 C C . GLU A 1 107 ? -2.716 -17.070 50.497 1.00 95.06 107 GLU A C 1
ATOM 837 O O . GLU A 1 107 ? -2.771 -17.709 51.549 1.00 95.06 107 GLU A O 1
ATOM 842 N N . GLU A 1 108 ? -3.774 -16.406 50.027 1.00 94.12 108 GLU A N 1
ATOM 843 C CA . GLU A 1 108 ? -5.083 -16.424 50.688 1.00 94.12 108 GLU A CA 1
ATOM 844 C C . GLU A 1 108 ? -5.634 -17.848 50.793 1.00 94.12 108 GLU A C 1
ATOM 846 O O . GLU A 1 108 ? -6.009 -18.294 51.878 1.00 94.12 108 GLU A O 1
ATOM 851 N N . VAL A 1 109 ? -5.612 -18.612 49.697 1.00 91.12 109 VAL A N 1
ATOM 852 C CA . VAL A 1 109 ? -6.042 -20.017 49.685 1.00 91.12 109 VAL A CA 1
ATOM 853 C C . VAL A 1 109 ? -5.197 -20.860 50.638 1.00 91.12 109 VAL A C 1
ATOM 855 O O . VAL A 1 109 ? -5.742 -21.718 51.337 1.00 91.12 109 VAL A O 1
ATOM 858 N N . LYS A 1 110 ? -3.882 -20.629 50.707 1.00 93.19 110 LYS A N 1
ATOM 859 C CA . LYS A 1 110 ? -3.001 -21.306 51.666 1.00 93.19 110 LYS A CA 1
ATOM 860 C C . LYS A 1 110 ? -3.388 -20.973 53.109 1.00 93.19 110 LYS A C 1
ATOM 862 O O . LYS A 1 110 ? -3.526 -21.895 53.909 1.00 93.19 110 LYS A O 1
ATOM 867 N N . ASN A 1 111 ? -3.647 -19.703 53.413 1.00 91.50 111 ASN A N 1
ATOM 868 C CA . ASN A 1 111 ? -4.101 -19.252 54.729 1.00 91.50 111 ASN A CA 1
ATOM 869 C C . ASN A 1 111 ? -5.458 -19.865 55.106 1.00 91.50 111 ASN A C 1
ATOM 871 O O . ASN A 1 111 ? -5.623 -20.341 56.227 1.00 91.50 111 ASN A O 1
ATOM 875 N N . TYR A 1 112 ? -6.422 -19.916 54.181 1.00 87.75 112 TYR A N 1
ATOM 876 C CA . TYR A 1 112 ? -7.703 -20.592 54.413 1.00 87.75 112 TYR A CA 1
ATOM 877 C C . TYR A 1 112 ? -7.515 -22.090 54.659 1.00 87.75 112 TYR A C 1
ATOM 879 O O . TYR A 1 112 ? -8.107 -22.640 55.586 1.00 87.75 112 TYR A O 1
ATOM 887 N N . ARG A 1 113 ? -6.652 -22.754 53.880 1.00 85.06 113 ARG A N 1
ATOM 888 C CA . ARG A 1 113 ? -6.321 -24.171 54.080 1.00 85.06 113 ARG A CA 1
ATOM 889 C C . ARG A 1 113 ? -5.657 -24.422 55.427 1.00 85.06 113 ARG A C 1
ATOM 891 O O . ARG A 1 113 ? -6.010 -25.409 56.054 1.00 85.06 113 ARG A O 1
ATOM 898 N N . GLU A 1 114 ? -4.727 -23.572 55.865 1.00 83.25 114 GLU A N 1
ATOM 899 C CA . GLU A 1 114 ? -4.079 -23.663 57.183 1.00 83.25 114 GLU A CA 1
ATOM 900 C C . GLU A 1 114 ? -5.072 -23.432 58.326 1.00 83.25 114 GLU A C 1
ATOM 902 O O . GLU A 1 114 ? -5.079 -24.208 59.278 1.00 83.25 114 GLU A O 1
ATOM 907 N N . ARG A 1 115 ? -5.981 -22.454 58.196 1.00 86.44 115 ARG A N 1
ATOM 908 C CA . ARG A 1 115 ? -7.079 -22.232 59.156 1.00 86.44 115 ARG A CA 1
ATOM 909 C C . ARG A 1 115 ? -8.024 -23.430 59.246 1.00 86.44 115 ARG A C 1
ATOM 911 O O . ARG A 1 115 ? -8.448 -23.776 60.341 1.00 86.44 115 ARG A O 1
ATOM 918 N N . LEU A 1 116 ? -8.305 -24.096 58.123 1.00 76.12 116 LEU A N 1
ATOM 919 C CA . LEU A 1 116 ? -9.051 -25.361 58.102 1.00 76.12 116 LEU A CA 1
ATOM 920 C C . LEU A 1 116 ? -8.223 -26.574 58.571 1.00 76.12 116 LEU A C 1
ATOM 922 O O . LEU A 1 116 ? -8.797 -27.637 58.793 1.00 76.12 116 LEU A O 1
ATOM 926 N N . ARG A 1 117 ? -6.893 -26.454 58.688 1.00 65.00 117 ARG A N 1
ATOM 927 C CA . ARG A 1 117 ? -5.985 -27.556 59.053 1.00 65.00 117 ARG A CA 1
ATOM 928 C C . ARG A 1 117 ? -5.584 -27.600 60.521 1.00 65.00 117 ARG A C 1
ATOM 930 O O . ARG A 1 117 ? -4.844 -28.517 60.871 1.00 65.00 117 ARG A O 1
ATOM 937 N N . LEU A 1 118 ? -5.986 -26.643 61.354 1.00 43.72 118 LEU A N 1
ATOM 938 C CA . LEU A 1 118 ? -5.495 -26.584 62.729 1.00 43.72 118 LEU A CA 1
ATOM 939 C C . LEU A 1 118 ? -5.862 -27.853 63.528 1.00 43.72 118 LEU A C 1
ATOM 941 O O . LEU A 1 118 ? -7.037 -28.221 63.584 1.00 43.72 118 LEU A O 1
ATOM 945 N N . PRO A 1 119 ? -4.862 -28.503 64.160 1.00 50.53 119 PRO A N 1
ATOM 946 C CA . PRO A 1 119 ? -5.058 -29.360 65.320 1.00 50.53 119 PRO A CA 1
ATOM 947 C C . PRO A 1 119 ? -5.845 -28.635 66.415 1.00 50.53 119 PRO A C 1
ATOM 949 O O . PRO A 1 119 ? -5.751 -27.416 66.565 1.00 50.53 119 PRO A O 1
ATOM 952 N N . GLU A 1 120 ? -6.628 -29.420 67.146 1.00 45.66 120 GLU A N 1
ATOM 953 C CA . GLU A 1 120 ? -7.588 -28.996 68.158 1.00 45.66 120 GLU A CA 1
ATOM 954 C C . GLU A 1 120 ? -7.034 -27.982 69.172 1.00 45.66 120 GLU A C 1
ATOM 956 O O . GLU A 1 120 ? -5.984 -28.181 69.772 1.00 45.66 120 GLU A O 1
ATOM 961 N N . SER A 1 121 ? -7.839 -26.934 69.373 1.00 47.25 121 SER A N 1
ATOM 962 C CA . SER A 1 121 ? -8.268 -26.407 70.671 1.00 47.25 121 SER A CA 1
ATOM 963 C C . SER A 1 121 ? -7.200 -26.224 71.750 1.00 47.25 121 SER A C 1
ATOM 965 O O . SER A 1 121 ? -6.931 -27.144 72.512 1.00 47.25 121 SER A O 1
ATOM 967 N N . ASP A 1 122 ? -6.807 -24.970 71.977 1.00 40.38 122 ASP A N 1
ATOM 968 C CA . ASP A 1 122 ? -6.596 -24.500 73.344 1.00 40.38 122 ASP A CA 1
ATOM 969 C C . ASP A 1 122 ? -7.089 -23.053 73.530 1.00 40.38 122 ASP A C 1
ATOM 971 O O . ASP A 1 122 ? -6.476 -22.087 73.087 1.00 40.38 122 ASP A O 1
ATOM 975 N N . GLN A 1 123 ? -8.200 -22.983 74.270 1.00 42.31 123 GLN A N 1
ATOM 976 C CA . GLN A 1 123 ? -8.632 -21.936 75.200 1.00 42.31 123 GLN A CA 1
ATOM 977 C C . GLN A 1 123 ? -9.372 -20.675 74.709 1.00 42.31 123 GLN A C 1
ATOM 979 O O . GLN A 1 123 ? -8.875 -19.878 73.925 1.00 42.31 123 GLN A O 1
ATOM 984 N N . GLN A 1 124 ? -10.501 -20.473 75.420 1.00 34.97 124 GLN A N 1
ATOM 985 C CA . GLN A 1 124 ? -11.273 -19.246 75.694 1.00 34.97 124 GLN A CA 1
ATOM 986 C C . GLN A 1 124 ? -12.365 -18.918 74.649 1.00 34.97 124 GLN A C 1
ATOM 988 O O . GLN A 1 124 ? -12.078 -18.748 73.479 1.00 34.97 124 GLN A O 1
ATOM 993 N N . HIS A 1 125 ? -13.663 -18.841 74.968 1.00 32.66 125 HIS A N 1
ATOM 994 C CA . HIS A 1 125 ? -14.307 -18.340 76.180 1.00 32.66 125 HIS A CA 1
ATOM 995 C C . HIS A 1 125 ? -15.660 -19.010 76.483 1.00 32.66 125 HIS A C 1
ATOM 997 O O . HIS A 1 125 ? -16.449 -19.337 75.605 1.00 32.66 125 HIS A O 1
ATOM 1003 N N . THR A 1 126 ? -15.905 -19.122 77.787 1.00 39.25 126 THR A N 1
ATOM 1004 C CA . THR A 1 126 ? -17.171 -18.864 78.488 1.00 39.25 126 THR A CA 1
ATOM 1005 C C . THR A 1 126 ? -18.288 -18.194 77.667 1.00 39.25 126 THR A C 1
ATOM 1007 O O . THR A 1 126 ? -18.068 -17.088 77.183 1.00 39.25 126 THR A O 1
ATOM 1010 N N . ILE A 1 127 ? -19.497 -18.782 77.657 1.00 32.75 127 ILE A N 1
ATOM 1011 C CA . ILE A 1 127 ? -20.810 -18.198 78.051 1.00 32.75 127 ILE A CA 1
ATOM 1012 C C . ILE A 1 127 ? -21.978 -18.988 77.400 1.00 32.75 127 ILE A C 1
ATOM 1014 O O . ILE A 1 127 ? -21.928 -19.310 76.221 1.00 32.75 127 ILE A O 1
ATOM 1018 N N . ALA A 1 128 ? -23.023 -19.227 78.215 1.00 31.62 128 ALA A N 1
ATOM 1019 C CA . ALA A 1 128 ? -24.397 -19.700 77.928 1.00 31.62 128 ALA A CA 1
ATOM 1020 C C . ALA A 1 128 ? -24.592 -21.203 77.593 1.00 31.62 128 ALA A C 1
ATOM 1022 O O . ALA A 1 128 ? -24.172 -21.683 76.553 1.00 31.62 128 ALA A O 1
ATOM 1023 N N . ALA A 1 129 ? -25.078 -22.023 78.544 1.00 32.06 129 ALA A N 1
ATOM 1024 C CA . ALA A 1 129 ? -26.503 -22.336 78.827 1.00 32.06 129 ALA A CA 1
ATOM 1025 C C . ALA A 1 129 ? -27.027 -23.481 77.919 1.00 32.06 129 ALA A C 1
ATOM 1027 O O . ALA A 1 129 ? -26.672 -23.545 76.758 1.00 32.06 129 ALA A O 1
ATOM 1028 N N . ARG A 1 130 ? -27.877 -24.443 78.293 1.00 31.00 130 ARG A N 1
ATOM 1029 C CA . ARG A 1 130 ? -28.573 -24.850 79.521 1.00 31.00 130 ARG A CA 1
ATOM 1030 C C . ARG A 1 130 ? -29.332 -26.126 79.133 1.00 31.00 130 ARG A C 1
ATOM 1032 O O . ARG A 1 130 ? -30.194 -26.054 78.274 1.00 31.00 130 ARG A O 1
ATOM 1039 N N . ALA A 1 131 ? -29.049 -27.270 79.757 1.00 32.16 131 ALA A N 1
ATOM 1040 C CA . ALA A 1 131 ? -30.004 -28.379 79.846 1.00 32.16 131 ALA A CA 1
ATOM 1041 C C . ALA A 1 131 ? -29.511 -29.441 80.834 1.00 32.16 131 ALA A C 1
ATOM 1043 O O . ALA A 1 131 ? -28.515 -30.117 80.599 1.00 32.16 131 ALA A O 1
ATOM 1044 N N . GLY A 1 132 ? -30.282 -29.633 81.901 1.00 35.31 132 GLY A N 1
ATOM 1045 C CA . GLY A 1 132 ? -30.322 -30.908 82.601 1.00 35.31 132 GLY A CA 1
ATOM 1046 C C . GLY A 1 132 ? -29.558 -30.975 83.918 1.00 35.31 132 GLY A C 1
ATOM 1047 O O . GLY A 1 132 ? -28.338 -30.928 83.973 1.00 35.31 132 GLY A O 1
ATOM 1048 N N . SER A 1 133 ? -30.339 -31.277 84.953 1.00 37.34 133 SER A N 1
ATOM 1049 C CA . SER A 1 133 ? -29.963 -31.989 86.177 1.00 37.34 133 SER A CA 1
ATOM 1050 C C . SER A 1 133 ? -29.435 -31.186 87.380 1.00 37.34 133 SER A C 1
ATOM 1052 O O . SER A 1 133 ? -28.249 -30.970 87.568 1.00 37.34 133 SER A O 1
ATOM 1054 N N . GLN A 1 134 ? -30.403 -30.894 88.262 1.00 32.34 134 GLN A N 1
ATOM 1055 C CA . GLN A 1 134 ? -30.410 -31.216 89.702 1.00 32.34 134 GLN A CA 1
ATOM 1056 C C . GLN A 1 134 ? -29.371 -30.528 90.616 1.00 32.34 134 GLN A C 1
ATOM 1058 O O . GLN A 1 134 ? -28.194 -30.877 90.579 1.00 32.34 134 GLN A O 1
ATOM 1063 N N . PRO A 1 135 ? -29.803 -29.693 91.583 1.00 34.44 135 PRO A N 1
ATOM 1064 C CA . PRO A 1 135 ? -28.960 -29.318 92.707 1.00 34.44 135 PRO A CA 1
ATOM 1065 C C . PRO A 1 135 ? -29.110 -30.332 93.855 1.00 34.44 135 PRO A C 1
ATOM 1067 O O . PRO A 1 135 ? -30.212 -30.600 94.336 1.00 34.44 135 PRO A O 1
ATOM 1070 N N . LYS A 1 136 ? -27.982 -30.868 94.334 1.00 29.84 136 LYS A N 1
ATOM 1071 C CA . LYS A 1 136 ? -27.851 -31.486 95.663 1.00 29.84 136 LYS A CA 1
ATOM 1072 C C . LYS A 1 136 ? -27.028 -30.541 96.533 1.00 29.84 136 LYS A C 1
ATOM 1074 O O . LYS A 1 136 ? -25.843 -30.355 96.280 1.00 29.84 136 LYS A O 1
ATOM 1079 N N . PHE A 1 137 ? -27.659 -29.958 97.547 1.00 28.11 137 PHE A N 1
ATOM 1080 C CA . PHE A 1 137 ? -26.998 -29.188 98.596 1.00 28.11 137 PHE A CA 1
ATOM 1081 C C . PHE A 1 137 ? -26.994 -30.018 99.880 1.00 28.11 137 PHE A C 1
ATOM 1083 O O . PHE A 1 137 ? -28.038 -30.492 100.325 1.00 28.11 137 PHE A O 1
ATOM 1090 N N . SER A 1 138 ? -25.808 -30.213 100.448 1.00 30.02 138 SER A N 1
ATOM 1091 C CA . SER A 1 138 ? -25.592 -30.812 101.760 1.00 30.02 138 SER A CA 1
ATOM 1092 C C . SER A 1 138 ? -25.204 -29.716 102.747 1.00 30.02 138 SER A C 1
ATOM 1094 O O . SER A 1 138 ? -24.123 -29.142 102.627 1.00 30.02 138 SER A O 1
ATOM 1096 N N . THR A 1 139 ? -26.037 -29.486 103.758 1.00 26.59 139 THR A N 1
ATOM 1097 C CA . THR A 1 139 ? -25.630 -28.837 105.009 1.00 26.59 139 THR A CA 1
ATOM 1098 C C . THR A 1 139 ? -26.127 -29.655 106.183 1.00 26.59 139 THR A C 1
ATOM 1100 O O . THR A 1 139 ? -27.259 -30.133 106.210 1.00 26.59 139 THR A O 1
ATOM 1103 N N . SER A 1 140 ? -25.204 -29.828 107.116 1.00 31.25 140 SER A N 1
ATOM 1104 C CA . SER A 1 140 ? -25.252 -30.626 108.326 1.00 31.25 140 SER A CA 1
ATOM 1105 C C . SER A 1 140 ? -26.311 -30.172 109.332 1.00 31.25 140 SER A C 1
ATOM 1107 O O . SER A 1 140 ? -26.390 -29.004 109.702 1.00 31.25 140 SER A O 1
ATOM 1109 N N . THR A 1 141 ? -27.047 -31.179 109.791 1.00 28.22 141 THR A N 1
ATOM 1110 C CA . THR A 1 141 ? -27.645 -31.410 111.113 1.00 28.22 141 THR A CA 1
ATOM 1111 C C . THR A 1 141 ? -26.947 -30.731 112.298 1.00 28.22 141 THR A C 1
ATOM 1113 O O . THR A 1 141 ? -25.760 -30.970 112.505 1.00 28.22 141 THR A O 1
ATOM 1116 N N . ASP A 1 142 ? -27.700 -30.004 113.130 1.00 30.44 142 ASP A N 1
ATOM 1117 C CA . ASP A 1 142 ? -28.112 -30.515 114.452 1.00 30.44 142 ASP A CA 1
ATOM 1118 C C . ASP A 1 142 ? -29.187 -29.611 115.095 1.00 30.44 142 ASP A C 1
ATOM 1120 O O . ASP A 1 142 ? -28.941 -28.447 115.404 1.00 30.44 142 ASP A O 1
ATOM 1124 N N . GLU A 1 143 ? -30.375 -30.170 115.340 1.00 29.23 143 GLU A N 1
ATOM 1125 C CA . GLU A 1 143 ? -31.333 -29.666 116.328 1.00 29.23 143 GLU A CA 1
ATOM 1126 C C . GLU A 1 143 ? -31.546 -30.753 117.384 1.00 29.23 143 GLU A C 1
ATOM 1128 O O . GLU A 1 143 ? -31.839 -31.908 117.061 1.00 29.23 143 GLU A O 1
ATOM 1133 N N . ARG A 1 144 ? -31.480 -30.370 118.664 1.00 31.66 144 ARG A N 1
ATOM 1134 C CA . ARG A 1 144 ? -32.069 -31.148 119.755 1.00 31.66 144 ARG A CA 1
ATOM 1135 C C . ARG A 1 144 ? -33.340 -30.467 120.246 1.00 31.66 144 ARG A C 1
ATOM 1137 O O . ARG A 1 144 ? -33.286 -29.463 120.942 1.00 31.66 144 ARG A O 1
ATOM 1144 N N . SER A 1 145 ? -34.443 -31.140 119.920 1.00 35.97 145 SER A N 1
ATOM 1145 C CA . SER A 1 145 ? -35.647 -31.363 120.729 1.00 35.97 145 SER A CA 1
ATOM 1146 C C . SER A 1 145 ? -36.353 -30.150 121.344 1.00 35.97 145 SER A C 1
ATOM 1148 O O . SER A 1 145 ? -35.897 -29.614 122.348 1.00 35.97 145 SER A O 1
ATOM 1150 N N . ALA A 1 146 ? -37.596 -29.916 120.922 1.00 29.45 146 ALA A N 1
ATOM 1151 C CA . ALA A 1 146 ? -38.770 -30.395 121.661 1.00 29.45 146 ALA A CA 1
ATOM 1152 C C . ALA A 1 146 ? -40.069 -30.054 120.907 1.00 29.45 146 ALA A C 1
ATOM 1154 O O . ALA A 1 146 ? -40.276 -28.934 120.455 1.00 29.45 146 ALA A O 1
ATOM 1155 N N . SER A 1 147 ? -40.948 -31.047 120.791 1.00 33.62 147 SER A N 1
ATOM 1156 C CA . SER A 1 147 ? -42.344 -30.945 120.346 1.00 33.62 147 SER A CA 1
ATOM 1157 C C . SER A 1 147 ? -43.186 -30.060 121.299 1.00 33.62 147 SER A C 1
ATOM 1159 O O . SER A 1 147 ? -42.693 -29.740 122.382 1.00 33.62 147 SER A O 1
ATOM 1161 N N . PRO A 1 148 ? -44.492 -29.800 121.051 1.00 53.84 148 PRO A N 1
ATOM 1162 C CA . PRO A 1 148 ? -45.333 -30.202 119.916 1.00 53.84 148 PRO A CA 1
ATOM 1163 C C . PRO A 1 148 ? -46.282 -29.074 119.429 1.00 53.84 148 PRO A C 1
ATOM 1165 O O . PRO A 1 148 ? -46.229 -27.938 119.881 1.00 53.84 148 PRO A O 1
ATOM 1168 N N . SER A 1 149 ? -47.238 -29.470 118.583 1.00 35.16 149 SER A N 1
ATOM 1169 C CA . SER A 1 149 ? -48.498 -28.802 118.209 1.00 35.16 149 SER A CA 1
ATOM 1170 C C . SER A 1 149 ? -48.484 -28.074 116.861 1.00 35.16 149 SER A C 1
ATOM 1172 O O . SER A 1 149 ? -48.242 -26.884 116.718 1.00 35.16 149 SER A O 1
ATOM 1174 N N . ILE A 1 150 ? -48.751 -28.903 115.852 1.00 46.97 150 ILE A N 1
ATOM 1175 C CA . ILE A 1 150 ? -48.952 -28.596 114.444 1.00 46.97 150 ILE A CA 1
ATOM 1176 C C . ILE A 1 150 ? -50.202 -27.724 114.300 1.00 46.97 150 ILE A C 1
ATOM 1178 O O . ILE A 1 150 ? -51.308 -28.190 114.575 1.00 46.97 150 ILE A O 1
ATOM 1182 N N . ASP A 1 151 ? -50.039 -26.507 113.787 1.00 49.72 151 ASP A N 1
ATOM 1183 C CA . ASP A 1 151 ? -51.131 -25.800 113.126 1.00 49.72 151 ASP A CA 1
ATOM 1184 C C . ASP A 1 151 ? -51.016 -26.079 111.620 1.00 49.72 151 ASP A C 1
ATOM 1186 O O . ASP A 1 151 ? -50.283 -25.407 110.888 1.00 49.72 151 ASP A O 1
ATOM 1190 N N . LEU A 1 152 ? -51.692 -27.142 111.158 1.00 53.12 152 LEU A N 1
ATOM 1191 C CA . LEU A 1 152 ? -51.650 -27.644 109.771 1.00 53.12 152 LEU A CA 1
ATOM 1192 C C . LEU A 1 152 ? -51.997 -26.558 108.736 1.00 53.12 152 LEU A C 1
ATOM 1194 O O . LEU A 1 152 ? -51.713 -26.711 107.551 1.00 53.12 152 LEU A O 1
ATOM 1198 N N . LYS A 1 153 ? -52.607 -25.454 109.175 1.00 55.31 153 LYS A N 1
ATOM 1199 C CA . LYS A 1 153 ? -52.988 -24.318 108.336 1.00 55.31 153 LYS A CA 1
ATOM 1200 C C . LYS A 1 153 ? -51.811 -23.407 107.985 1.00 55.31 153 LYS A C 1
ATOM 1202 O O . LYS A 1 153 ? -51.803 -22.862 106.887 1.00 55.31 153 LYS A O 1
ATOM 1207 N N . THR A 1 154 ? -50.816 -23.264 108.862 1.00 55.97 154 THR A N 1
ATOM 1208 C CA . THR A 1 154 ? -49.671 -22.359 108.645 1.00 55.97 154 THR A CA 1
ATOM 1209 C C . THR A 1 154 ? -48.606 -23.009 107.761 1.00 55.97 154 THR A C 1
ATOM 1211 O O . THR A 1 154 ? -48.131 -22.372 106.828 1.00 55.97 154 THR A O 1
ATOM 1214 N N . ALA A 1 155 ? -48.332 -24.306 107.947 1.00 61.81 155 ALA A N 1
ATOM 1215 C CA . ALA A 1 155 ? -47.434 -25.071 107.073 1.00 61.81 155 ALA A CA 1
ATOM 1216 C C . ALA A 1 155 ? -47.973 -25.184 105.632 1.00 61.81 155 ALA A C 1
ATOM 1218 O O . ALA A 1 155 ? -47.233 -24.938 104.681 1.00 61.81 155 ALA A O 1
ATOM 1219 N N . ASN A 1 156 ? -49.280 -25.439 105.468 1.00 68.19 156 ASN A N 1
ATOM 1220 C CA . ASN A 1 156 ? -49.935 -25.388 104.153 1.00 68.19 156 ASN A CA 1
ATOM 1221 C C . ASN A 1 156 ? -49.866 -23.991 103.521 1.00 68.19 156 ASN A C 1
ATOM 1223 O O . ASN A 1 156 ? -49.800 -23.868 102.300 1.00 68.19 156 ASN A O 1
ATOM 1227 N N . ARG A 1 157 ? -49.911 -22.929 104.333 1.00 75.75 157 ARG A N 1
ATOM 1228 C CA . ARG A 1 157 ? -49.833 -21.549 103.846 1.00 75.75 157 ARG A CA 1
ATOM 1229 C C . ARG A 1 157 ? -48.433 -21.212 103.339 1.00 75.75 157 ARG A C 1
ATOM 1231 O O . ARG A 1 157 ? -48.317 -20.636 102.264 1.00 75.75 157 ARG A O 1
ATOM 1238 N N . ASP A 1 158 ? -47.392 -21.599 104.066 1.00 81.12 158 ASP A N 1
ATOM 1239 C CA . ASP A 1 158 ? -46.003 -21.341 103.671 1.00 81.12 158 ASP A CA 1
ATOM 1240 C C . ASP A 1 158 ? -45.589 -22.168 102.441 1.00 81.12 158 ASP A C 1
ATOM 1242 O O . ASP A 1 158 ? -44.854 -21.685 101.577 1.00 81.12 158 ASP A O 1
ATOM 1246 N N . GLU A 1 159 ? -46.100 -23.395 102.312 1.00 83.00 159 GLU A N 1
ATOM 1247 C CA . GLU A 1 159 ? -45.930 -24.220 101.112 1.00 83.00 159 GLU A CA 1
ATOM 1248 C C . GLU A 1 159 ? -46.654 -23.620 99.895 1.00 83.00 159 GLU A C 1
ATOM 1250 O O . GLU A 1 159 ? -46.080 -23.545 98.804 1.00 83.00 159 GLU A O 1
ATOM 1255 N N . LEU A 1 160 ? -47.871 -23.097 100.087 1.00 83.19 160 LEU A N 1
ATOM 1256 C CA . LEU A 1 160 ? -48.614 -22.395 99.040 1.00 83.19 160 LEU A CA 1
ATOM 1257 C C . LEU A 1 160 ? -47.898 -21.110 98.593 1.00 83.19 160 LEU A C 1
ATOM 1259 O O . LEU A 1 160 ? -47.813 -20.858 97.395 1.00 83.19 160 LEU A O 1
ATOM 1263 N N . ILE A 1 161 ? -47.321 -20.339 99.521 1.00 87.44 161 ILE A N 1
ATOM 1264 C CA . ILE A 1 161 ? -46.533 -19.133 99.208 1.00 87.44 161 ILE A CA 1
ATOM 1265 C C . ILE A 1 161 ? -45.299 -19.486 98.368 1.00 87.44 161 ILE A C 1
ATOM 1267 O O . ILE A 1 161 ? -45.039 -18.833 97.359 1.00 87.44 161 ILE A O 1
ATOM 1271 N N . LYS A 1 162 ? -44.564 -20.548 98.722 1.00 89.56 162 LYS A N 1
ATOM 1272 C CA . LYS A 1 162 ? -43.420 -21.019 97.919 1.00 89.56 162 LYS A CA 1
ATOM 1273 C C . LYS A 1 162 ? -43.847 -21.478 96.526 1.00 89.56 162 LYS A C 1
ATOM 1275 O O . LYS A 1 162 ? -43.149 -21.202 95.554 1.00 89.56 162 LYS A O 1
ATOM 1280 N N . ARG A 1 163 ? -44.990 -22.165 96.411 1.00 88.62 163 ARG A N 1
ATOM 1281 C CA . ARG A 1 163 ? -45.521 -22.618 95.118 1.00 88.62 163 ARG A CA 1
ATOM 1282 C C . ARG A 1 163 ? -45.948 -21.447 94.235 1.00 88.62 163 ARG A C 1
ATOM 1284 O O . ARG A 1 163 ? -45.655 -21.483 93.045 1.00 88.62 163 ARG A O 1
ATOM 1291 N N . VAL A 1 164 ? -46.593 -20.431 94.809 1.00 89.56 164 VAL A N 1
ATOM 1292 C CA . VAL A 1 164 ? -46.961 -19.189 94.109 1.00 89.56 164 VAL A CA 1
ATOM 1293 C C . VAL A 1 164 ? -45.706 -18.451 93.644 1.00 89.56 164 VAL A C 1
ATOM 1295 O O . VAL A 1 164 ? -45.585 -18.195 92.455 1.00 89.56 164 VAL A O 1
ATOM 1298 N N . SER A 1 165 ? -44.728 -18.237 94.528 1.00 91.38 165 SER A N 1
ATOM 1299 C CA . SER A 1 165 ? -43.459 -17.582 94.180 1.00 91.38 165 SER A CA 1
ATOM 1300 C C . SER A 1 165 ? -42.691 -18.322 93.075 1.00 91.38 165 SER A C 1
ATOM 1302 O O . SER A 1 165 ? -42.168 -17.689 92.165 1.00 91.38 165 SER A O 1
ATOM 1304 N N . TYR A 1 166 ? -42.673 -19.660 93.089 1.00 93.38 166 TYR A N 1
ATOM 1305 C CA . TYR A 1 166 ? -42.063 -20.456 92.018 1.00 93.38 166 TYR A CA 1
ATOM 1306 C C . TYR A 1 166 ? -42.785 -20.297 90.670 1.00 93.38 166 TYR A C 1
ATOM 1308 O O . TYR A 1 166 ? -42.141 -20.215 89.628 1.00 93.38 166 TYR A O 1
ATOM 1316 N N . VAL A 1 167 ? -44.121 -20.265 90.678 1.00 92.62 167 VAL A N 1
ATOM 1317 C CA . VAL A 1 167 ? -44.920 -20.060 89.459 1.00 92.62 167 VAL A CA 1
ATOM 1318 C C . VAL A 1 167 ? -44.763 -18.633 88.931 1.00 92.62 167 VAL A C 1
ATOM 1320 O O . VAL A 1 167 ? -44.695 -18.459 87.721 1.00 92.62 167 VAL A O 1
ATOM 1323 N N . GLU A 1 168 ? -44.659 -17.629 89.803 1.00 91.81 168 GLU A N 1
ATOM 1324 C CA . GLU A 1 168 ? -44.391 -16.235 89.427 1.00 91.81 168 GLU A CA 1
ATOM 1325 C C . GLU A 1 168 ? -42.999 -16.058 88.811 1.00 91.81 168 GLU A C 1
ATOM 1327 O O . GLU A 1 168 ? -42.871 -15.362 87.809 1.00 91.81 168 GLU A O 1
ATOM 1332 N N . GLU A 1 169 ? -41.968 -16.703 89.368 1.00 94.38 169 GLU A N 1
ATOM 1333 C CA . GLU A 1 169 ? -40.613 -16.698 88.799 1.00 94.38 169 GLU A CA 1
ATOM 1334 C C . GLU A 1 169 ? -40.604 -17.354 87.411 1.00 94.38 169 GLU A C 1
ATOM 1336 O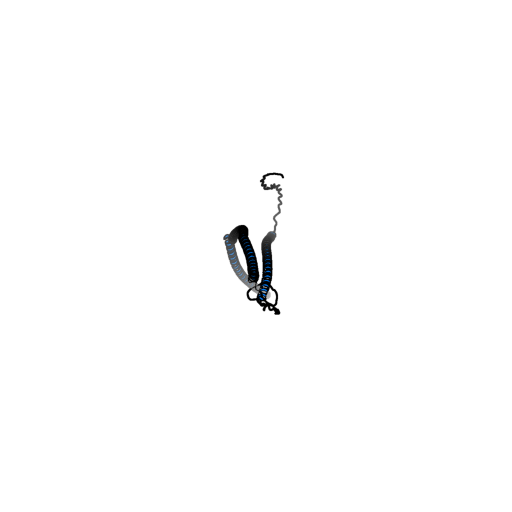 O . GLU A 1 169 ? -40.116 -16.770 86.451 1.00 94.38 169 GLU A O 1
ATOM 1341 N N . MET A 1 170 ? -41.238 -18.525 87.277 1.00 94.62 170 MET A N 1
ATOM 1342 C CA . MET A 1 170 ? -41.367 -19.224 85.995 1.00 94.62 170 MET A CA 1
ATOM 1343 C C . MET A 1 170 ? -42.173 -18.407 84.973 1.00 94.62 170 MET A C 1
ATOM 1345 O O . MET A 1 170 ? -41.828 -18.378 83.795 1.00 94.62 170 MET A O 1
ATOM 1349 N N . TYR A 1 171 ? -43.247 -17.742 85.409 1.00 94.44 171 TYR A N 1
ATOM 1350 C CA . TYR A 1 171 ? -44.015 -16.841 84.554 1.00 94.44 171 TYR A CA 1
ATOM 1351 C C . TYR A 1 171 ? -43.151 -15.664 84.105 1.00 94.44 171 TYR A C 1
ATOM 1353 O O . TYR A 1 171 ? -43.170 -15.332 82.927 1.00 94.44 171 TYR A O 1
ATOM 1361 N N . ARG A 1 172 ? -42.351 -15.070 85.000 1.00 95.50 172 ARG A N 1
ATOM 1362 C CA . ARG A 1 172 ? -41.433 -13.975 84.663 1.00 95.50 172 ARG A CA 1
ATOM 1363 C C . ARG A 1 172 ? -40.406 -14.404 83.618 1.00 95.50 172 ARG A C 1
ATOM 1365 O O . ARG A 1 172 ? -40.335 -13.750 82.587 1.00 95.50 172 ARG A O 1
ATOM 1372 N N . GLU A 1 173 ? -39.719 -15.529 83.831 1.00 94.94 173 GLU A N 1
ATOM 1373 C CA . GLU A 1 173 ? -38.766 -16.094 82.859 1.00 94.94 173 GLU A CA 1
ATOM 1374 C C . GLU A 1 173 ? -39.435 -16.328 81.494 1.00 94.94 173 GLU A C 1
ATOM 1376 O O . GLU A 1 173 ? -38.910 -15.921 80.464 1.00 94.94 173 GLU A O 1
ATOM 1381 N N . MET A 1 174 ? -40.639 -16.911 81.483 1.00 95.94 174 MET A N 1
ATOM 1382 C CA . MET A 1 174 ? -41.402 -17.140 80.250 1.00 95.94 174 MET A CA 1
ATOM 1383 C C . MET A 1 174 ? -41.840 -15.833 79.576 1.00 95.94 174 MET A C 1
ATOM 1385 O O . MET A 1 174 ? -41.947 -15.774 78.352 1.00 95.94 174 MET A O 1
ATOM 1389 N N . THR A 1 175 ? -42.141 -14.792 80.352 1.00 95.12 175 THR A N 1
ATOM 1390 C CA . THR A 1 175 ? -42.539 -13.491 79.804 1.00 95.12 175 THR A CA 1
ATOM 1391 C C . THR A 1 175 ? -41.328 -12.789 79.195 1.00 95.12 175 THR A C 1
ATOM 1393 O O . THR A 1 175 ? -41.430 -12.294 78.082 1.00 95.12 175 THR A O 1
ATOM 1396 N N . GLU A 1 176 ? -40.181 -12.813 79.876 1.00 96.75 176 GLU A N 1
ATOM 1397 C CA . GLU A 1 176 ? -38.909 -12.281 79.372 1.00 96.75 176 GLU A CA 1
ATOM 1398 C C . GLU A 1 176 ? -38.470 -12.998 78.088 1.00 96.75 176 GLU A C 1
ATOM 1400 O O . GLU A 1 176 ? -38.155 -12.339 77.103 1.00 96.75 176 GLU A O 1
ATOM 1405 N N . GLU A 1 177 ? -38.536 -14.332 78.049 1.00 96.56 177 GLU A N 1
ATOM 1406 C CA . GLU A 1 177 ? -38.231 -15.115 76.843 1.00 96.56 177 GLU A CA 1
ATOM 1407 C C . GLU A 1 177 ? -39.177 -14.768 75.681 1.00 96.56 177 GLU A C 1
ATOM 1409 O O . GLU A 1 177 ? -38.735 -14.626 74.544 1.00 96.56 177 GLU A O 1
ATOM 1414 N N . ASN A 1 178 ? -40.471 -14.562 75.952 1.00 96.19 178 ASN A N 1
ATOM 1415 C CA . ASN A 1 178 ? -41.412 -14.106 74.925 1.00 96.19 178 ASN A CA 1
ATOM 1416 C C . ASN A 1 178 ? -41.100 -12.696 74.409 1.00 96.19 178 ASN A C 1
ATOM 1418 O O . ASN A 1 178 ? -41.316 -12.446 73.227 1.00 96.19 178 ASN A O 1
ATOM 1422 N N . GLU A 1 179 ? -40.645 -11.773 75.259 1.00 96.94 179 GLU A N 1
ATOM 1423 C CA . GLU A 1 179 ? -40.250 -10.433 74.806 1.00 96.94 179 GLU A CA 1
ATOM 1424 C C . GLU A 1 179 ? -38.990 -10.494 73.935 1.00 96.94 179 GLU A C 1
ATOM 1426 O O . GLU A 1 179 ? -38.993 -9.925 72.849 1.00 96.94 179 GLU A O 1
ATOM 1431 N N . VAL A 1 180 ? -37.977 -11.278 74.319 1.00 97.50 180 VAL A N 1
ATOM 1432 C CA . VAL A 1 180 ? -36.773 -11.486 73.491 1.00 97.50 180 VAL A CA 1
ATOM 1433 C C . VAL A 1 180 ? -37.131 -12.086 72.129 1.00 97.50 180 VAL A C 1
ATOM 1435 O O . VAL A 1 180 ? -36.683 -11.595 71.099 1.00 97.50 180 VAL A O 1
ATOM 1438 N N . LEU A 1 181 ? -38.001 -13.100 72.091 1.00 97.25 181 LEU A N 1
ATOM 1439 C CA . LEU A 1 181 ? -38.443 -13.695 70.826 1.00 97.25 181 LEU A CA 1
ATOM 1440 C C . LEU A 1 181 ? -39.215 -12.704 69.943 1.00 97.25 181 LEU A C 1
ATOM 1442 O O . LEU A 1 181 ? -39.128 -12.781 68.718 1.00 97.25 181 LEU A O 1
ATOM 1446 N N . LYS A 1 182 ? -39.983 -11.776 70.528 1.00 97.88 182 LYS A N 1
ATOM 1447 C CA . LYS A 1 182 ? -40.632 -10.704 69.757 1.00 97.88 182 LYS A CA 1
ATOM 1448 C C . LYS A 1 182 ? -39.601 -9.743 69.180 1.00 97.88 182 LYS A C 1
ATOM 1450 O O . LYS A 1 182 ? -39.712 -9.412 68.005 1.00 97.88 182 LYS A O 1
ATOM 1455 N N . GLU A 1 183 ? -38.605 -9.346 69.969 1.00 97.94 183 GLU A N 1
ATOM 1456 C CA . GLU A 1 183 ? -37.510 -8.485 69.511 1.00 97.94 183 GLU A CA 1
ATOM 1457 C C . GLU A 1 183 ? -36.727 -9.138 68.359 1.00 97.94 183 GLU A C 1
ATOM 1459 O O . GLU A 1 183 ? -36.500 -8.491 67.338 1.00 97.94 183 GLU A O 1
ATOM 1464 N N . GLU A 1 184 ? -36.404 -10.433 68.460 1.00 97.69 184 GLU A N 1
ATOM 1465 C CA . GLU A 1 184 ? -35.744 -11.196 67.389 1.00 97.69 184 GLU A CA 1
ATOM 1466 C C . GLU A 1 184 ? -36.612 -11.289 66.122 1.00 97.69 184 GLU A C 1
ATOM 1468 O O . GLU A 1 184 ? -36.112 -11.157 65.005 1.00 97.69 184 GLU A O 1
ATOM 1473 N N . ILE A 1 185 ? -37.929 -11.485 66.265 1.00 97.75 185 ILE A N 1
ATOM 1474 C CA . ILE A 1 185 ? -38.858 -11.479 65.124 1.00 97.75 185 ILE A CA 1
ATOM 1475 C C . ILE A 1 185 ? -38.895 -10.098 64.459 1.00 97.75 185 ILE A C 1
ATOM 1477 O O . ILE A 1 185 ? -38.877 -10.020 63.231 1.00 97.75 185 ILE A O 1
ATOM 1481 N N . GLU A 1 186 ? -38.944 -9.018 65.239 1.00 97.75 186 GLU A N 1
ATOM 1482 C CA . GLU A 1 186 ? -38.926 -7.646 64.723 1.00 97.75 186 GLU A CA 1
ATOM 1483 C C . GLU A 1 186 ? -37.589 -7.295 64.055 1.00 97.75 186 GLU A C 1
ATOM 1485 O O . GLU A 1 186 ? -37.564 -6.567 63.062 1.00 97.75 186 GLU A O 1
ATOM 1490 N N . GLU A 1 187 ? -36.470 -7.810 64.565 1.00 98.00 187 GLU A N 1
ATOM 1491 C CA . GLU A 1 187 ? -35.152 -7.662 63.945 1.00 98.00 187 GLU A CA 1
ATOM 1492 C C . GLU A 1 187 ? -35.064 -8.410 62.615 1.00 98.00 187 GLU A C 1
ATOM 1494 O O . GLU A 1 187 ? -34.740 -7.795 61.601 1.00 98.00 187 GLU A O 1
ATOM 1499 N N . MET A 1 188 ? -35.464 -9.684 62.570 1.00 97.69 188 MET A N 1
ATOM 1500 C CA . MET A 1 188 ? -35.505 -10.445 61.316 1.00 97.69 188 MET A CA 1
ATOM 1501 C C . MET A 1 188 ? -36.441 -9.809 60.281 1.00 97.69 188 MET A C 1
ATOM 1503 O O . MET A 1 188 ? -36.156 -9.839 59.086 1.00 97.69 188 MET A O 1
ATOM 1507 N N . GLN A 1 189 ? -37.565 -9.228 60.711 1.00 97.69 189 GLN A N 1
ATOM 1508 C CA . GLN A 1 189 ? -38.458 -8.495 59.810 1.00 97.69 189 GLN A CA 1
ATOM 1509 C C . GLN A 1 189 ? -37.762 -7.273 59.205 1.00 97.69 189 GLN A C 1
ATOM 1511 O O . GLN A 1 189 ? -37.827 -7.093 57.989 1.00 97.69 189 GLN A O 1
ATOM 1516 N N . ARG A 1 190 ? -37.040 -6.491 60.020 1.00 98.00 190 ARG A N 1
ATOM 1517 C CA . ARG A 1 190 ? -36.229 -5.364 59.533 1.00 98.00 190 ARG A CA 1
ATOM 1518 C C . ARG A 1 190 ? -35.144 -5.819 58.558 1.00 98.00 190 ARG A C 1
ATOM 1520 O O . ARG A 1 190 ? -35.014 -5.229 57.492 1.00 98.00 190 ARG A O 1
ATOM 1527 N N . GLU A 1 191 ? -34.423 -6.896 58.862 1.00 97.44 191 GLU A N 1
ATOM 1528 C CA . GLU A 1 191 ? -33.400 -7.440 57.957 1.00 97.44 191 GLU A CA 1
ATOM 1529 C C . GLU A 1 191 ? -33.988 -7.892 56.611 1.00 97.44 191 GLU A C 1
ATOM 1531 O O . GLU A 1 191 ? -33.395 -7.656 55.559 1.00 97.44 191 GLU A O 1
ATOM 1536 N N . ILE A 1 192 ? -35.168 -8.523 56.611 1.00 97.62 192 ILE A N 1
ATOM 1537 C CA . ILE A 1 192 ? -35.853 -8.928 55.374 1.00 97.62 192 ILE A CA 1
ATOM 1538 C C . ILE A 1 192 ? -36.250 -7.707 54.536 1.00 97.62 192 ILE A C 1
ATOM 1540 O O . ILE A 1 192 ? -36.108 -7.744 53.311 1.00 97.62 192 ILE A O 1
ATOM 1544 N N . GLU A 1 193 ? -36.736 -6.639 55.169 1.00 97.56 193 GLU A N 1
ATOM 1545 C CA . GLU A 1 193 ? -37.072 -5.385 54.486 1.00 97.56 193 GLU A CA 1
ATOM 1546 C C . GLU A 1 193 ? -35.826 -4.731 53.873 1.00 97.56 193 GLU A C 1
ATOM 1548 O O . GLU A 1 193 ? -35.836 -4.384 52.690 1.00 97.56 193 GLU A O 1
ATOM 1553 N N . GLU A 1 194 ? -34.721 -4.660 54.619 1.00 97.38 194 GLU A N 1
ATOM 1554 C CA . GLU A 1 194 ? -33.443 -4.133 54.124 1.00 97.38 194 GLU A CA 1
ATOM 1555 C C . GLU A 1 194 ? -32.880 -4.969 52.961 1.00 97.38 194 GLU A C 1
ATOM 1557 O O . GLU A 1 194 ? -32.457 -4.415 51.942 1.00 97.38 194 GLU A O 1
ATOM 1562 N N . MET A 1 195 ? -32.928 -6.303 53.056 1.00 97.25 195 MET A N 1
ATOM 1563 C CA . MET A 1 195 ? -32.524 -7.194 51.961 1.00 97.25 195 MET A CA 1
ATOM 1564 C C . MET A 1 195 ? -33.397 -7.012 50.718 1.00 97.25 195 MET A C 1
ATOM 1566 O O . MET A 1 195 ? -32.897 -7.057 49.593 1.00 97.25 195 MET A O 1
ATOM 1570 N N . HIS A 1 196 ? -34.703 -6.819 50.897 1.00 97.56 196 HIS A N 1
ATOM 1571 C CA . HIS A 1 196 ? -35.617 -6.590 49.786 1.00 97.56 196 HIS A CA 1
ATOM 1572 C C . HIS A 1 196 ? -35.322 -5.259 49.079 1.00 97.56 196 HIS A C 1
ATOM 1574 O O . HIS A 1 196 ? -35.266 -5.218 47.846 1.00 97.56 196 HIS A O 1
ATOM 1580 N N . ASP A 1 197 ? -35.084 -4.188 49.835 1.00 97.25 197 ASP A N 1
ATOM 1581 C CA . ASP A 1 197 ? -34.738 -2.881 49.278 1.00 97.25 197 ASP A CA 1
ATOM 1582 C C . ASP A 1 197 ? -33.387 -2.915 48.554 1.00 97.25 197 ASP A C 1
ATOM 1584 O O . ASP A 1 197 ? -33.286 -2.425 47.422 1.00 97.25 197 ASP A O 1
ATOM 1588 N N . SER A 1 198 ? -32.393 -3.586 49.144 1.00 96.62 198 SER A N 1
ATOM 1589 C CA . SER A 1 198 ? -31.089 -3.835 48.524 1.00 96.62 198 SER A CA 1
ATOM 1590 C C . SER A 1 198 ? -31.228 -4.606 47.208 1.00 96.62 198 SER A C 1
ATOM 1592 O O . SER A 1 198 ? -30.705 -4.168 46.183 1.00 96.62 198 SER A O 1
ATOM 1594 N N . PHE A 1 199 ? -32.021 -5.681 47.175 1.00 96.50 199 PHE A N 1
ATOM 1595 C CA . PHE A 1 199 ? -32.258 -6.453 45.952 1.00 96.50 199 PHE A CA 1
ATOM 1596 C C . PHE A 1 199 ? -32.907 -5.609 44.842 1.00 96.50 199 PHE A C 1
ATOM 1598 O O . PHE A 1 199 ? -32.536 -5.696 43.666 1.00 96.50 199 PHE A O 1
ATOM 1605 N N . GLN A 1 200 ? -33.874 -4.754 45.192 1.00 97.06 200 GLN A N 1
ATOM 1606 C CA . GLN A 1 200 ? -34.487 -3.847 44.221 1.00 97.06 200 GLN A CA 1
ATOM 1607 C C . GLN A 1 200 ? -33.529 -2.753 43.737 1.00 97.06 200 GLN A C 1
ATOM 1609 O O . GLN A 1 200 ? -33.655 -2.279 42.603 1.00 97.06 200 GLN A O 1
ATOM 1614 N N . GLU A 1 201 ? -32.625 -2.276 44.586 1.00 97.56 201 GLU A N 1
ATOM 1615 C CA . GLU A 1 201 ? -31.594 -1.311 44.208 1.00 97.56 201 GLU A CA 1
ATOM 1616 C C . GLU A 1 201 ? -30.563 -1.933 43.258 1.00 97.56 201 GLU A C 1
ATOM 1618 O O . GLU A 1 201 ? -30.345 -1.388 42.174 1.00 97.56 201 GLU A O 1
ATOM 1623 N N . GLU A 1 202 ? -30.053 -3.127 43.562 1.00 97.38 202 GLU A N 1
ATOM 1624 C CA . GLU A 1 202 ? -29.133 -3.871 42.691 1.00 97.38 202 GLU A CA 1
ATOM 1625 C C . GLU A 1 202 ? -29.738 -4.133 41.302 1.00 97.38 202 GLU A C 1
ATOM 1627 O O . GLU A 1 202 ? -29.090 -3.924 40.270 1.00 97.38 202 GLU A O 1
ATOM 1632 N N . GLY A 1 203 ? -31.018 -4.516 41.236 1.00 96.38 203 GLY A N 1
ATOM 1633 C CA . GLY A 1 203 ? -31.730 -4.680 39.964 1.00 96.38 203 GLY A CA 1
ATOM 1634 C C . GLY A 1 203 ? -31.822 -3.383 39.146 1.00 96.38 203 GLY A C 1
ATOM 1635 O O . GLY A 1 203 ? -31.753 -3.397 37.914 1.00 96.38 20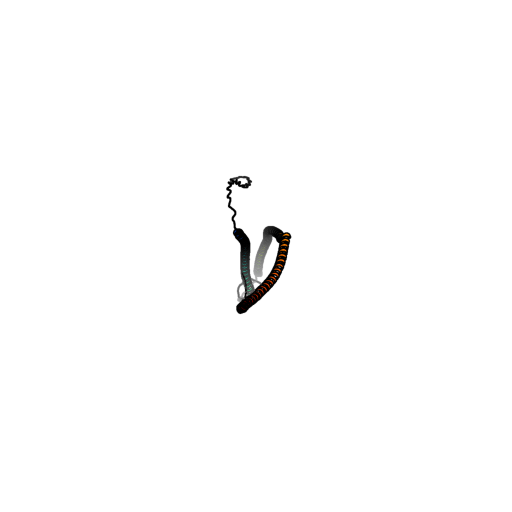3 GLY A O 1
ATOM 1636 N N . ARG A 1 204 ? -31.944 -2.230 39.814 1.00 97.31 204 ARG A N 1
ATOM 1637 C CA . ARG A 1 204 ? -31.948 -0.916 39.152 1.00 97.31 204 ARG A CA 1
ATOM 1638 C C . ARG A 1 204 ? -30.550 -0.515 38.689 1.00 97.31 204 ARG A C 1
ATOM 1640 O O . ARG A 1 204 ? -30.418 0.046 37.599 1.00 97.31 204 ARG A O 1
ATOM 1647 N N . ASP A 1 205 ? -29.522 -0.802 39.473 1.00 97.69 205 ASP A N 1
ATOM 1648 C CA . ASP A 1 205 ? -28.143 -0.452 39.140 1.00 97.69 205 ASP A CA 1
ATOM 1649 C C . ASP A 1 205 ? -27.575 -1.302 38.008 1.00 97.69 205 ASP A C 1
ATOM 1651 O O . ASP A 1 205 ? -27.006 -0.743 37.068 1.00 97.69 205 ASP A O 1
ATOM 1655 N N . THR A 1 206 ? -27.843 -2.607 38.010 1.00 97.44 206 THR A N 1
ATOM 1656 C CA . THR A 1 206 ? -27.509 -3.502 36.890 1.00 97.44 206 THR A CA 1
ATOM 1657 C C . THR A 1 206 ? -28.174 -3.049 35.589 1.00 97.44 206 THR A C 1
ATOM 1659 O O . THR A 1 206 ? -27.528 -2.987 34.543 1.00 97.44 206 THR A O 1
ATOM 1662 N N . LEU A 1 207 ? -29.447 -2.637 35.632 1.00 97.88 207 LEU A N 1
ATOM 1663 C CA . LEU A 1 207 ? -30.124 -2.087 34.456 1.00 97.88 207 LEU A CA 1
ATOM 1664 C C . LEU A 1 207 ? -29.451 -0.799 33.954 1.00 97.88 207 LEU A C 1
ATOM 1666 O O . LEU A 1 207 ? -29.271 -0.629 32.746 1.00 97.88 207 LEU A O 1
ATOM 1670 N N . ARG A 1 208 ? -29.065 0.108 34.859 1.00 98.19 208 ARG A N 1
ATOM 1671 C CA . ARG A 1 208 ? -28.353 1.346 34.497 1.00 98.19 208 ARG A CA 1
ATOM 1672 C C . ARG A 1 208 ? -26.974 1.058 33.910 1.00 98.19 208 ARG A C 1
ATOM 1674 O O . ARG A 1 208 ? -26.561 1.750 32.984 1.00 98.19 208 ARG A O 1
ATOM 1681 N N . GLU A 1 209 ? -26.250 0.079 34.439 1.00 98.06 209 GLU A N 1
ATOM 1682 C CA . GLU A 1 209 ? -24.961 -0.361 33.898 1.00 98.06 209 GLU A CA 1
ATOM 1683 C C . GLU A 1 209 ? -25.120 -0.894 32.471 1.00 98.06 209 GLU A C 1
ATOM 1685 O O . GLU A 1 209 ? -24.505 -0.361 31.548 1.00 98.06 209 GLU A O 1
ATOM 1690 N N . MET A 1 210 ? -26.062 -1.815 32.256 1.00 97.81 210 MET A N 1
ATOM 1691 C CA . MET A 1 210 ? -26.374 -2.357 30.929 1.00 97.81 210 MET A CA 1
ATOM 1692 C C . MET A 1 210 ? -26.770 -1.265 29.922 1.00 97.81 210 MET A C 1
ATOM 1694 O O . MET A 1 210 ? -26.392 -1.320 28.750 1.00 97.81 210 MET A O 1
ATOM 1698 N N . GLN A 1 211 ? -27.510 -0.242 30.362 1.00 98.38 211 GLN A N 1
ATOM 1699 C CA . GLN A 1 211 ? -27.837 0.917 29.525 1.00 98.38 211 GLN A CA 1
ATOM 1700 C C . GLN A 1 211 ? -26.589 1.724 29.139 1.00 98.38 211 GLN A C 1
ATOM 1702 O O . GLN A 1 211 ? -26.425 2.065 27.966 1.00 98.38 211 GLN A O 1
ATOM 1707 N N . ARG A 1 212 ? -25.680 1.995 30.087 1.00 98.50 212 ARG A N 1
ATOM 1708 C CA . ARG A 1 212 ? -24.415 2.698 29.805 1.00 98.50 212 ARG A CA 1
ATOM 1709 C C . ARG A 1 212 ? -23.532 1.909 28.841 1.00 98.50 212 ARG A C 1
ATOM 1711 O O . ARG A 1 212 ? -22.967 2.502 27.918 1.00 98.50 212 ARG A O 1
ATOM 1718 N N . ASP A 1 213 ? -23.458 0.594 29.004 1.00 98.25 213 ASP A N 1
ATOM 1719 C CA . ASP A 1 213 ? -22.693 -0.285 28.120 1.00 98.25 213 ASP A CA 1
ATOM 1720 C C . ASP A 1 213 ? -23.264 -0.293 26.703 1.00 98.25 213 ASP A C 1
ATOM 1722 O O . ASP A 1 213 ? -22.519 -0.148 25.729 1.00 98.25 213 ASP A O 1
ATOM 1726 N N . LEU A 1 214 ? -24.591 -0.353 26.567 1.00 98.38 214 LEU A N 1
ATOM 1727 C CA . LEU A 1 214 ? -25.263 -0.251 25.273 1.00 98.38 214 LEU A CA 1
ATOM 1728 C C . LEU A 1 214 ? -24.998 1.101 24.593 1.00 98.38 214 LEU A C 1
ATOM 1730 O O . LEU A 1 214 ? -24.760 1.163 23.382 1.00 98.38 214 LEU A O 1
ATOM 1734 N N . GLU A 1 215 ? -25.031 2.202 25.343 1.00 98.38 215 GLU A N 1
ATOM 1735 C CA . GLU A 1 215 ? -24.710 3.532 24.820 1.00 98.38 215 GLU A CA 1
ATOM 1736 C C . GLU A 1 215 ? -23.240 3.644 24.396 1.00 98.38 215 GLU A C 1
ATOM 1738 O O . GLU A 1 215 ? -22.935 4.216 23.343 1.00 98.38 215 GLU A O 1
ATOM 1743 N N . SER A 1 216 ? -22.326 3.079 25.186 1.00 97.69 216 SER A N 1
ATOM 1744 C CA . SER A 1 216 ? -20.894 3.014 24.885 1.00 97.69 216 SER A CA 1
ATOM 1745 C C . SER A 1 216 ? -20.619 2.193 23.618 1.00 97.69 216 SER A C 1
ATOM 1747 O O . SER A 1 216 ? -19.923 2.651 22.701 1.00 97.69 216 SER A O 1
ATOM 1749 N N . ALA A 1 217 ? -21.249 1.023 23.494 1.00 96.81 217 ALA A N 1
ATOM 1750 C CA . ALA A 1 217 ? -21.179 0.177 22.308 1.00 96.81 217 ALA A CA 1
ATOM 1751 C C . ALA A 1 217 ? -21.744 0.889 21.067 1.00 96.81 217 ALA A C 1
ATOM 1753 O O . ALA A 1 217 ? -21.123 0.868 20.002 1.00 96.81 217 ALA A O 1
ATOM 1754 N N . ASN A 1 218 ? -22.864 1.608 21.198 1.00 98.06 218 ASN A N 1
ATOM 1755 C CA . ASN A 1 218 ? -23.432 2.411 20.111 1.00 98.06 218 ASN A CA 1
ATOM 1756 C C . ASN A 1 218 ? -22.498 3.541 19.653 1.00 98.06 218 ASN A C 1
ATOM 1758 O O . ASN A 1 218 ? -22.325 3.758 18.449 1.00 98.06 218 ASN A O 1
ATOM 1762 N N . LYS A 1 219 ? -21.863 4.259 20.590 1.00 98.31 219 LYS A N 1
ATOM 1763 C CA . LYS A 1 219 ? -20.844 5.274 20.267 1.00 98.31 219 LYS A CA 1
ATOM 1764 C C . LYS A 1 219 ? -19.668 4.643 19.518 1.00 98.31 219 LYS A C 1
ATOM 1766 O O . LYS A 1 219 ? -19.250 5.169 18.487 1.00 98.31 219 LYS A O 1
ATOM 1771 N N . THR A 1 220 ? -19.199 3.487 19.980 1.00 94.62 220 THR A N 1
ATOM 1772 C CA . THR A 1 220 ? -18.120 2.723 19.338 1.00 94.62 220 THR A CA 1
ATOM 1773 C C . THR A 1 220 ? -18.500 2.298 17.919 1.00 94.62 220 THR A C 1
ATOM 1775 O O . THR A 1 220 ? -17.730 2.520 16.986 1.00 94.62 220 THR A O 1
ATOM 1778 N N . CYS A 1 221 ? -19.714 1.782 17.717 1.00 98.19 221 CYS A N 1
ATOM 1779 C CA . CYS A 1 221 ? -20.221 1.404 16.399 1.00 98.19 221 CYS A CA 1
ATOM 1780 C C . CYS A 1 221 ? -20.236 2.596 15.431 1.00 98.19 221 CYS A C 1
ATOM 1782 O O . CYS A 1 221 ? -19.774 2.475 14.297 1.00 98.19 221 CYS A O 1
ATOM 1784 N N . ARG A 1 222 ? -20.669 3.782 15.884 1.00 97.88 222 ARG A N 1
ATOM 1785 C CA . ARG A 1 222 ? -20.613 5.007 15.066 1.00 97.88 222 ARG A CA 1
ATOM 1786 C C . ARG A 1 222 ? -19.183 5.361 14.662 1.00 97.88 222 ARG A C 1
ATOM 1788 O O . ARG A 1 222 ? -18.944 5.646 13.492 1.00 97.88 222 ARG A O 1
ATOM 1795 N N . ILE A 1 223 ? -18.228 5.310 15.593 1.00 94.44 223 ILE A N 1
ATOM 1796 C CA . ILE A 1 223 ? -16.808 5.566 15.294 1.00 94.44 223 ILE A CA 1
ATOM 1797 C C . ILE A 1 223 ? -16.296 4.575 14.244 1.00 94.44 223 ILE A C 1
ATOM 1799 O O . ILE A 1 223 ? -15.648 4.983 13.279 1.00 94.44 223 ILE A O 1
ATOM 1803 N N . LEU A 1 224 ? -16.604 3.288 14.404 1.00 96.19 224 LEU A N 1
ATOM 1804 C CA . LEU A 1 224 ? -16.204 2.251 13.456 1.00 96.19 224 LEU A CA 1
ATOM 1805 C C . LEU A 1 224 ? -16.828 2.465 12.073 1.00 96.19 224 LEU A C 1
ATOM 1807 O O . LEU A 1 224 ? -16.114 2.353 11.085 1.00 96.19 224 LEU A O 1
ATOM 1811 N N . GLN A 1 225 ? -18.098 2.869 11.980 1.00 95.25 225 GLN A N 1
ATOM 1812 C CA . GLN A 1 225 ? -18.727 3.225 10.701 1.00 95.25 225 GLN A CA 1
ATOM 1813 C C . GLN A 1 225 ? -18.021 4.398 10.009 1.00 95.25 225 GLN A C 1
ATOM 1815 O O . GLN A 1 225 ? -17.813 4.362 8.797 1.00 95.25 225 GLN A O 1
ATOM 1820 N N . PHE A 1 226 ? -17.615 5.435 10.750 1.00 97.38 226 PHE A N 1
ATOM 1821 C CA . PHE A 1 226 ? -16.834 6.534 10.172 1.00 97.38 226 PHE A CA 1
ATOM 1822 C C . PHE A 1 226 ? -15.454 6.074 9.698 1.00 97.38 226 PHE A C 1
ATOM 1824 O O . PHE A 1 226 ? -15.014 6.485 8.624 1.00 97.38 226 PHE A O 1
ATOM 1831 N N . LYS A 1 227 ? -14.778 5.215 10.472 1.00 94.94 227 LYS A N 1
ATOM 1832 C CA . LYS A 1 227 ? -13.494 4.621 10.076 1.00 94.94 227 LYS A CA 1
ATOM 1833 C C . LYS A 1 227 ? -13.643 3.762 8.818 1.00 94.94 227 LYS A C 1
ATOM 1835 O O . LYS A 1 227 ? -12.836 3.921 7.908 1.00 94.94 227 LYS A O 1
ATOM 1840 N N . LEU A 1 228 ? -14.691 2.941 8.741 1.00 92.94 228 LEU A N 1
ATOM 1841 C CA . LEU A 1 228 ? -15.014 2.121 7.575 1.00 92.94 228 LEU A CA 1
ATOM 1842 C C . LEU A 1 228 ? -15.243 2.996 6.340 1.00 92.94 228 LEU A C 1
ATOM 1844 O O . LEU A 1 228 ? -14.522 2.850 5.365 1.00 92.94 228 LEU A O 1
ATOM 1848 N N . ARG A 1 229 ? -16.125 4.000 6.421 1.00 94.69 229 ARG A N 1
ATOM 1849 C CA . ARG A 1 229 ? -16.369 4.933 5.306 1.00 94.69 229 ARG A CA 1
ATOM 1850 C C . ARG A 1 229 ? -15.118 5.685 4.861 1.00 94.69 229 ARG A C 1
ATOM 1852 O O . ARG A 1 229 ? -14.972 6.016 3.689 1.00 94.69 229 ARG A O 1
ATOM 1859 N N . LYS A 1 230 ? -14.217 6.010 5.792 1.00 93.50 230 LYS A N 1
ATOM 1860 C CA . LYS A 1 230 ? -12.931 6.636 5.459 1.00 93.50 230 LYS A CA 1
ATOM 1861 C C . LYS A 1 230 ? -11.999 5.653 4.745 1.00 93.50 230 LYS A C 1
ATOM 1863 O O . LYS A 1 230 ? -11.283 6.077 3.844 1.00 93.50 230 LYS A O 1
ATOM 1868 N N . ALA A 1 231 ? -11.998 4.383 5.146 1.00 87.19 231 ALA A N 1
ATOM 1869 C CA . ALA A 1 231 ? -11.236 3.328 4.486 1.00 87.19 231 ALA A CA 1
ATOM 1870 C C . ALA A 1 231 ? -11.788 3.022 3.085 1.00 87.19 231 ALA A C 1
ATOM 1872 O O . ALA A 1 231 ? -11.001 2.974 2.151 1.00 87.19 231 ALA A O 1
ATOM 1873 N N . GLU A 1 232 ? -13.110 2.930 2.922 1.00 90.44 232 GLU A N 1
ATOM 1874 C CA . GLU A 1 232 ? -13.786 2.748 1.626 1.00 90.44 232 GLU A CA 1
ATOM 1875 C C . GLU A 1 232 ? -13.398 3.854 0.638 1.00 90.44 232 GLU A C 1
ATOM 1877 O O . GLU A 1 232 ? -12.896 3.569 -0.439 1.00 90.44 232 GLU A O 1
ATOM 1882 N N . ARG A 1 233 ? -13.474 5.130 1.042 1.00 90.00 233 ARG A N 1
ATOM 1883 C CA . ARG A 1 233 ? -13.045 6.244 0.172 1.00 90.00 233 ARG A CA 1
ATOM 1884 C C . ARG A 1 233 ? -11.574 6.174 -0.234 1.00 90.00 233 ARG A C 1
ATOM 1886 O O . ARG A 1 233 ? -11.227 6.592 -1.332 1.00 90.00 233 ARG A O 1
ATOM 1893 N N . ARG A 1 234 ? -10.698 5.718 0.668 1.00 84.94 234 ARG A N 1
ATOM 1894 C CA . ARG A 1 234 ? -9.273 5.528 0.355 1.00 84.94 234 ARG A CA 1
ATOM 1895 C C . ARG A 1 234 ? -9.077 4.372 -0.616 1.00 84.94 234 ARG A C 1
ATOM 1897 O O . ARG A 1 234 ? -8.257 4.488 -1.512 1.00 84.94 234 ARG A O 1
ATOM 1904 N N . PHE A 1 235 ? -9.829 3.290 -0.438 1.00 84.94 235 PHE A N 1
ATOM 1905 C CA . PHE A 1 235 ? -9.816 2.155 -1.347 1.00 84.94 235 PHE A CA 1
ATOM 1906 C C . PHE A 1 235 ? -10.247 2.577 -2.756 1.00 84.94 235 PHE A C 1
ATOM 1908 O O . PHE A 1 235 ? -9.492 2.341 -3.691 1.00 84.94 235 PHE A O 1
ATOM 1915 N N . ASP A 1 236 ? -11.367 3.293 -2.889 1.00 87.62 236 ASP A N 1
ATOM 1916 C CA . ASP A 1 236 ? -11.848 3.806 -4.181 1.00 87.62 236 ASP A CA 1
ATOM 1917 C C . ASP A 1 236 ? -10.813 4.732 -4.848 1.00 87.62 236 ASP A C 1
ATOM 1919 O O . ASP A 1 236 ? -10.600 4.683 -6.060 1.00 87.62 236 ASP A O 1
ATOM 1923 N N . GLN A 1 237 ? -10.134 5.573 -4.057 1.00 86.56 237 GLN A N 1
ATOM 1924 C CA . GLN A 1 237 ? -9.050 6.423 -4.553 1.00 86.56 237 GLN A CA 1
ATOM 1925 C C . GLN A 1 237 ? -7.878 5.585 -5.086 1.00 86.56 237 GLN A C 1
ATOM 1927 O O . GLN A 1 237 ? -7.438 5.814 -6.211 1.00 86.56 237 GLN A O 1
ATOM 1932 N N . CYS A 1 238 ? -7.395 4.608 -4.315 1.00 84.56 238 CYS A N 1
ATOM 1933 C CA . CYS A 1 238 ? -6.309 3.727 -4.743 1.00 84.56 238 CYS A CA 1
ATOM 1934 C C . CYS A 1 238 ? -6.697 2.884 -5.966 1.00 84.56 238 CYS A C 1
ATOM 1936 O O . CYS A 1 238 ? -5.862 2.645 -6.835 1.00 84.56 238 CYS A O 1
ATOM 1938 N N . GLU A 1 239 ? -7.950 2.437 -6.064 1.00 91.06 239 GLU A N 1
ATOM 1939 C CA . GLU A 1 239 ? -8.434 1.695 -7.228 1.00 91.06 239 GLU A CA 1
ATOM 1940 C C . GLU A 1 239 ? -8.441 2.573 -8.487 1.00 91.06 239 GLU A C 1
ATOM 1942 O O . GLU A 1 239 ? -7.991 2.132 -9.544 1.00 91.06 239 GLU A O 1
ATOM 1947 N N . SER A 1 240 ? -8.881 3.828 -8.364 1.00 85.00 240 SER A N 1
ATOM 1948 C CA . SER A 1 240 ? -8.823 4.819 -9.444 1.00 85.00 240 SER A CA 1
ATOM 1949 C C . SER A 1 240 ? -7.383 5.113 -9.876 1.00 85.00 240 SER A C 1
ATOM 1951 O O . SER A 1 240 ? -7.075 5.111 -11.067 1.00 85.00 240 SER A O 1
ATOM 1953 N N . GLU A 1 241 ? -6.468 5.302 -8.921 1.00 86.44 241 GLU A N 1
ATOM 1954 C CA . GLU A 1 241 ? -5.037 5.481 -9.196 1.00 86.44 241 GLU A CA 1
ATOM 1955 C C . GLU A 1 241 ? -4.446 4.264 -9.922 1.00 86.44 241 GLU A C 1
ATOM 1957 O O . GLU A 1 241 ? -3.767 4.435 -10.936 1.00 86.44 241 GLU A O 1
ATOM 1962 N N . ARG A 1 242 ? -4.770 3.040 -9.481 1.00 89.94 242 ARG A N 1
ATOM 1963 C CA . ARG A 1 242 ? -4.370 1.799 -10.160 1.00 89.94 242 ARG A CA 1
ATOM 1964 C C . ARG A 1 242 ? -4.892 1.750 -11.596 1.00 89.94 242 ARG A C 1
ATOM 1966 O O . ARG A 1 242 ? -4.112 1.480 -12.501 1.00 89.94 242 ARG A O 1
ATOM 1973 N N . ALA A 1 243 ? -6.175 2.039 -11.815 1.00 90.06 243 ALA A N 1
ATOM 1974 C CA . ALA A 1 243 ? -6.769 2.037 -13.151 1.00 90.06 243 ALA A CA 1
ATOM 1975 C C . ALA A 1 243 ? -6.095 3.062 -14.084 1.00 90.06 243 ALA A C 1
ATOM 1977 O O . ALA A 1 243 ? -5.802 2.749 -15.236 1.00 90.06 243 ALA A O 1
ATOM 1978 N N . ASN A 1 244 ? -5.777 4.258 -13.576 1.00 88.19 244 ASN A N 1
ATOM 1979 C CA . ASN A 1 244 ? -5.054 5.282 -14.336 1.00 88.19 244 ASN A CA 1
ATOM 1980 C C . ASN A 1 244 ? -3.627 4.837 -14.695 1.00 88.19 244 ASN A C 1
ATOM 1982 O O . ASN A 1 244 ? -3.154 5.111 -15.799 1.00 88.19 244 ASN A O 1
ATOM 1986 N N . LEU A 1 245 ? -2.927 4.170 -13.771 1.00 89.25 245 LEU A N 1
ATOM 1987 C CA . LEU A 1 245 ? -1.590 3.629 -14.024 1.00 89.25 245 LEU A CA 1
ATOM 1988 C C . LEU A 1 245 ? -1.628 2.493 -15.047 1.00 89.25 245 LEU A C 1
ATOM 1990 O O . LEU A 1 245 ? -0.803 2.486 -15.954 1.00 89.25 245 LEU A O 1
ATOM 1994 N N . GLU A 1 246 ? -2.599 1.586 -14.953 1.00 92.06 246 GLU A N 1
ATOM 1995 C CA . GLU A 1 246 ? -2.803 0.508 -15.928 1.00 92.06 246 GLU A CA 1
ATOM 1996 C C . GLU A 1 246 ? -3.096 1.060 -17.327 1.00 92.06 246 GLU A C 1
ATOM 1998 O O . GLU A 1 246 ? -2.499 0.612 -18.306 1.00 92.06 246 GLU A O 1
ATOM 2003 N N . GLU A 1 247 ? -3.944 2.086 -17.434 1.00 93.69 247 GLU A N 1
ATOM 2004 C CA . GLU A 1 247 ? -4.192 2.764 -18.707 1.00 93.69 247 GLU A CA 1
ATOM 2005 C C . GLU A 1 247 ? -2.917 3.429 -19.246 1.00 93.69 247 GLU A C 1
ATOM 2007 O O . GLU A 1 247 ? -2.603 3.311 -20.433 1.00 93.69 247 GLU A O 1
ATOM 2012 N N . ARG A 1 248 ? -2.149 4.109 -18.385 1.00 90.62 248 ARG A N 1
ATOM 2013 C CA . ARG A 1 248 ? -0.894 4.758 -18.782 1.00 90.62 248 ARG A CA 1
ATOM 2014 C C . ARG A 1 248 ? 0.151 3.743 -19.241 1.00 90.62 248 ARG A C 1
ATOM 2016 O O . ARG A 1 248 ? 0.805 3.984 -20.250 1.00 90.62 248 ARG A O 1
ATOM 2023 N N . MET A 1 249 ? 0.283 2.620 -18.537 1.00 86.44 249 MET A N 1
ATOM 2024 C CA . MET A 1 249 ? 1.153 1.516 -18.935 1.00 86.44 249 MET A CA 1
ATOM 2025 C C . MET A 1 249 ? 0.737 0.953 -20.289 1.00 86.44 249 MET A C 1
ATOM 2027 O O . MET A 1 249 ? 1.573 0.866 -21.178 1.00 86.44 249 MET A O 1
ATOM 2031 N N . SER A 1 250 ? -0.551 0.666 -20.487 1.00 91.44 250 SER A N 1
ATOM 2032 C CA . SER A 1 250 ? -1.054 0.148 -21.763 1.00 91.44 250 SER A CA 1
ATOM 2033 C C . SER A 1 250 ? -0.796 1.110 -22.931 1.00 91.44 250 SER A C 1
ATOM 2035 O O . SER A 1 250 ? -0.434 0.673 -24.024 1.00 91.44 250 SER A O 1
ATOM 2037 N N . ARG A 1 251 ? -0.922 2.427 -22.710 1.00 88.38 251 ARG A N 1
ATOM 2038 C CA . ARG A 1 251 ? -0.563 3.442 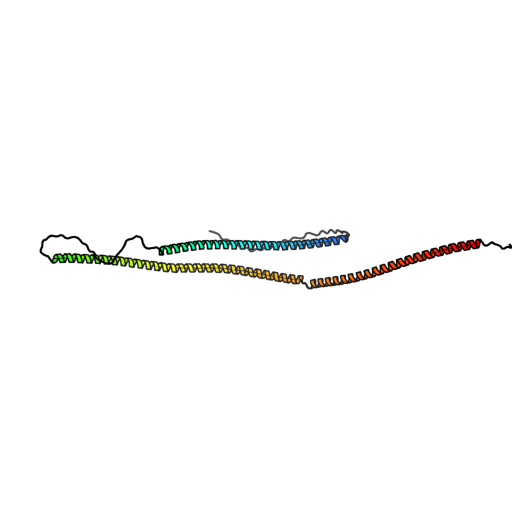-23.715 1.00 88.38 251 ARG A CA 1
ATOM 2039 C C . ARG A 1 251 ? 0.932 3.428 -24.038 1.00 88.38 251 ARG A C 1
ATOM 2041 O O . ARG A 1 251 ? 1.279 3.384 -25.212 1.00 88.38 251 ARG A O 1
ATOM 2048 N N . LEU A 1 252 ? 1.796 3.416 -23.021 1.00 86.06 252 LEU A N 1
ATOM 2049 C CA . LEU A 1 252 ? 3.250 3.362 -23.213 1.00 86.06 252 LEU A CA 1
ATOM 2050 C C . LEU A 1 252 ? 3.694 2.067 -23.901 1.00 86.06 252 LEU A C 1
ATOM 2052 O O . LEU A 1 252 ? 4.563 2.101 -24.762 1.00 86.06 252 LEU A O 1
ATOM 2056 N N . GLU A 1 253 ? 3.080 0.932 -23.568 1.00 87.50 253 GLU A N 1
ATOM 2057 C CA . GLU A 1 253 ? 3.311 -0.335 -24.265 1.00 87.50 253 GLU A CA 1
ATOM 2058 C C . GLU A 1 253 ? 2.913 -0.232 -25.741 1.00 87.50 253 GLU A C 1
ATOM 2060 O O . GLU A 1 253 ? 3.664 -0.664 -26.611 1.00 87.50 253 GLU A O 1
ATOM 2065 N N . SER A 1 254 ? 1.770 0.387 -26.047 1.00 86.75 254 SER A N 1
ATOM 2066 C CA . SER A 1 254 ? 1.350 0.611 -27.433 1.00 86.75 254 SER A CA 1
ATOM 2067 C C . SER A 1 254 ? 2.288 1.546 -28.202 1.00 86.75 254 SER A C 1
ATOM 2069 O O . SER A 1 254 ? 2.428 1.376 -29.411 1.00 86.75 254 SER A O 1
ATOM 2071 N N . GLU A 1 255 ? 2.887 2.539 -27.543 1.00 84.62 255 GLU A N 1
ATOM 2072 C CA . GLU A 1 255 ? 3.871 3.443 -28.150 1.00 84.62 255 GLU A CA 1
ATOM 2073 C C . GLU A 1 255 ? 5.211 2.729 -28.375 1.00 84.62 255 GLU A C 1
ATOM 2075 O O . GLU A 1 255 ? 5.744 2.769 -29.479 1.00 84.62 255 GLU A O 1
ATOM 2080 N N . LEU A 1 256 ? 5.719 2.004 -27.373 1.00 78.88 256 LEU A N 1
ATOM 2081 C CA . LEU A 1 256 ? 6.989 1.273 -27.452 1.00 78.88 256 LEU A CA 1
ATOM 2082 C C . LEU A 1 256 ? 6.957 0.150 -28.498 1.00 78.88 256 LEU A C 1
ATOM 2084 O O . LEU A 1 256 ? 7.947 -0.101 -29.182 1.00 78.88 256 LEU A O 1
ATOM 2088 N N . TYR A 1 257 ? 5.817 -0.529 -28.624 1.00 74.56 257 TYR A N 1
ATOM 2089 C CA . TYR A 1 257 ? 5.581 -1.556 -29.637 1.00 74.56 257 TYR A CA 1
ATOM 2090 C C . TYR A 1 257 ? 4.805 -1.017 -30.837 1.00 74.56 257 TYR A C 1
ATOM 2092 O O . TYR A 1 257 ? 4.080 -1.773 -31.489 1.00 74.56 257 TYR A O 1
ATOM 2100 N N . SER A 1 258 ? 4.953 0.273 -31.149 1.00 81.75 258 SER A N 1
ATOM 2101 C CA . SER A 1 258 ? 4.420 0.832 -32.384 1.00 81.75 258 SER A CA 1
ATOM 2102 C C . SER A 1 258 ? 4.881 -0.033 -33.560 1.00 81.75 258 SER A C 1
ATOM 2104 O O . SER A 1 258 ? 6.079 -0.203 -33.806 1.00 81.75 258 SER A O 1
ATOM 2106 N N . GLU A 1 259 ? 3.926 -0.614 -34.298 1.00 79.31 259 GLU A N 1
ATOM 2107 C CA . GLU A 1 259 ? 4.224 -1.449 -35.471 1.00 79.31 259 GLU A CA 1
ATOM 2108 C C . GLU A 1 259 ? 5.104 -0.704 -36.485 1.00 79.31 259 GLU A C 1
ATOM 2110 O O . GLU A 1 259 ? 5.872 -1.333 -37.217 1.00 79.31 259 GLU A O 1
ATOM 2115 N N . ALA A 1 260 ? 5.024 0.631 -36.503 1.00 82.75 260 ALA A N 1
ATOM 2116 C CA . ALA A 1 260 ? 5.863 1.482 -37.330 1.00 82.75 260 ALA A CA 1
ATOM 2117 C C . ALA A 1 260 ? 7.341 1.426 -36.914 1.00 82.75 260 ALA A C 1
ATOM 2119 O O . ALA A 1 260 ? 8.192 1.254 -37.784 1.00 82.75 260 ALA A O 1
ATOM 2120 N N . ASP A 1 261 ? 7.648 1.495 -35.616 1.00 85.06 261 ASP A N 1
ATOM 2121 C CA . ASP A 1 261 ? 9.027 1.484 -35.112 1.00 85.06 261 ASP A CA 1
ATOM 2122 C C . ASP A 1 261 ? 9.644 0.092 -35.241 1.00 85.06 261 ASP A C 1
ATOM 2124 O O . ASP A 1 261 ? 10.766 -0.059 -35.725 1.00 85.06 261 ASP A O 1
ATOM 2128 N N . VAL A 1 262 ? 8.871 -0.953 -34.932 1.00 88.00 262 VAL A N 1
ATOM 2129 C CA . VAL A 1 262 ? 9.287 -2.344 -35.174 1.00 88.00 262 VAL A CA 1
ATOM 2130 C C . VAL A 1 262 ? 9.517 -2.590 -36.670 1.00 88.00 262 VAL A C 1
ATOM 2132 O O . VAL A 1 262 ? 10.479 -3.259 -37.055 1.00 88.00 262 VAL A O 1
ATOM 2135 N N . GLY A 1 263 ? 8.656 -2.045 -37.532 1.00 88.56 263 GLY A N 1
ATOM 2136 C CA . GLY A 1 263 ? 8.826 -2.093 -38.982 1.00 88.56 263 GLY A CA 1
ATOM 2137 C C . GLY A 1 263 ? 10.075 -1.347 -39.454 1.00 88.56 263 GLY A C 1
ATOM 2138 O O . GLY A 1 263 ? 10.807 -1.858 -40.302 1.00 88.56 263 GLY A O 1
ATOM 2139 N N . HIS A 1 264 ? 10.352 -0.178 -38.875 1.00 91.69 264 HIS A N 1
ATOM 2140 C CA . HIS A 1 264 ? 11.527 0.626 -39.190 1.00 91.69 264 HIS A CA 1
ATOM 2141 C C . HIS A 1 264 ? 12.827 -0.076 -38.783 1.00 91.69 264 HIS A C 1
ATOM 2143 O O . HIS A 1 264 ? 13.747 -0.160 -39.596 1.00 91.69 264 HIS A O 1
ATOM 2149 N N . ILE A 1 265 ? 12.876 -0.670 -37.586 1.00 91.88 265 ILE A N 1
ATOM 2150 C CA . ILE A 1 265 ? 14.015 -1.477 -37.124 1.00 91.88 265 ILE A CA 1
ATOM 2151 C C . ILE A 1 265 ? 14.280 -2.626 -38.100 1.00 91.88 265 ILE A C 1
ATOM 2153 O O . ILE A 1 265 ? 15.404 -2.776 -38.571 1.00 91.88 265 ILE A O 1
ATOM 2157 N N . ARG A 1 266 ? 13.248 -3.387 -38.487 1.00 94.31 266 ARG A N 1
ATOM 2158 C CA . ARG A 1 266 ? 13.398 -4.491 -39.454 1.00 94.31 266 ARG A CA 1
ATOM 2159 C C . ARG A 1 266 ? 13.906 -4.025 -40.819 1.00 94.31 266 ARG A C 1
ATOM 2161 O O . ARG A 1 266 ? 14.678 -4.736 -41.458 1.00 94.31 266 ARG A O 1
ATOM 2168 N N . ALA A 1 267 ? 13.473 -2.852 -41.282 1.00 95.69 267 ALA A N 1
ATOM 2169 C CA . ALA A 1 267 ? 13.958 -2.278 -42.534 1.00 95.69 267 ALA A CA 1
ATOM 2170 C C . ALA A 1 267 ? 15.453 -1.928 -42.444 1.00 95.69 267 ALA A C 1
ATOM 2172 O O . ALA A 1 267 ? 16.222 -2.330 -43.315 1.00 95.69 267 ALA A O 1
ATOM 2173 N N . LEU A 1 268 ? 15.876 -1.269 -41.360 1.00 96.62 268 LEU A N 1
ATOM 2174 C CA . LEU A 1 268 ? 17.285 -0.956 -41.105 1.00 96.62 268 LEU A CA 1
ATOM 2175 C C . LEU A 1 268 ? 18.145 -2.221 -40.958 1.00 96.62 268 LEU A C 1
ATOM 2177 O O . LEU A 1 268 ? 19.270 -2.269 -41.457 1.00 96.62 268 LEU A O 1
ATOM 2181 N N . GLU A 1 269 ? 17.625 -3.262 -40.307 1.00 97.00 269 GLU A N 1
ATOM 2182 C CA . GLU A 1 269 ? 18.292 -4.563 -40.190 1.00 97.00 269 GLU A CA 1
ATOM 2183 C C . GLU A 1 269 ? 18.537 -5.207 -41.563 1.00 97.00 269 GLU A C 1
ATOM 2185 O O . GLU A 1 269 ? 19.632 -5.721 -41.818 1.00 97.00 269 GLU A O 1
ATOM 2190 N N . GLU A 1 270 ? 17.554 -5.151 -42.465 1.00 97.69 270 GLU A N 1
ATOM 2191 C CA . GLU A 1 270 ? 17.686 -5.688 -43.821 1.00 97.69 270 GLU A CA 1
ATOM 2192 C C . GLU A 1 270 ? 18.634 -4.843 -44.681 1.00 97.69 270 GLU A C 1
ATOM 2194 O O . GLU A 1 270 ? 19.499 -5.397 -45.366 1.00 97.69 270 GLU A O 1
ATOM 2199 N N . GLU A 1 271 ? 18.552 -3.513 -44.604 1.00 97.94 271 GLU A N 1
ATOM 2200 C CA . GLU A 1 271 ? 19.498 -2.614 -45.275 1.00 97.94 271 GLU A CA 1
ATOM 2201 C C . GLU A 1 271 ? 20.939 -2.885 -44.824 1.00 97.94 271 GLU A C 1
ATOM 2203 O O . GLU A 1 271 ? 21.844 -3.018 -45.654 1.00 97.94 271 GLU A O 1
ATOM 2208 N N . LEU A 1 272 ? 21.157 -3.065 -43.517 1.00 97.88 272 LEU A N 1
ATOM 2209 C CA . LEU A 1 272 ? 22.457 -3.428 -42.961 1.00 97.88 272 LEU A CA 1
ATOM 2210 C C . LEU A 1 272 ? 22.928 -4.804 -43.453 1.00 97.88 272 LEU A C 1
ATOM 2212 O O . LEU A 1 272 ? 24.115 -4.984 -43.745 1.00 97.88 272 LEU A O 1
ATOM 2216 N N . ARG A 1 273 ? 22.026 -5.789 -43.552 1.00 98.38 273 ARG A N 1
ATOM 2217 C CA . ARG A 1 273 ? 22.338 -7.123 -44.087 1.00 98.38 273 ARG A CA 1
ATOM 2218 C C . ARG A 1 273 ? 22.804 -7.034 -45.538 1.00 98.38 273 ARG A C 1
ATOM 2220 O O . ARG A 1 273 ? 23.838 -7.612 -45.879 1.00 98.38 273 ARG A O 1
ATOM 2227 N N . VAL A 1 274 ? 22.081 -6.288 -46.371 1.00 98.38 274 VAL A N 1
ATOM 2228 C CA . VAL A 1 274 ? 22.424 -6.073 -47.783 1.00 98.38 274 VAL A CA 1
ATOM 2229 C C . VAL A 1 274 ? 23.753 -5.330 -47.911 1.00 98.38 274 VAL A C 1
ATOM 2231 O O . VAL A 1 274 ? 24.609 -5.750 -48.687 1.00 98.38 274 VAL A O 1
ATOM 2234 N N . ALA A 1 275 ? 23.980 -4.283 -47.115 1.00 97.69 275 ALA A N 1
ATOM 2235 C CA . ALA A 1 275 ? 25.244 -3.549 -47.112 1.00 97.69 275 ALA A CA 1
ATOM 2236 C C . ALA A 1 275 ? 26.437 -4.453 -46.755 1.00 97.69 275 ALA A C 1
ATOM 2238 O O . ALA A 1 275 ? 27.474 -4.398 -47.419 1.00 97.69 275 ALA A O 1
ATOM 2239 N N . LYS A 1 276 ? 26.282 -5.339 -45.759 1.00 98.19 276 LYS A N 1
ATOM 2240 C CA . LYS A 1 276 ? 27.298 -6.348 -45.408 1.00 98.19 276 LYS A CA 1
ATOM 2241 C C . LYS A 1 276 ? 27.564 -7.315 -46.562 1.00 98.19 276 LYS A C 1
ATOM 2243 O O . LYS A 1 276 ? 28.721 -7.596 -46.860 1.00 98.19 276 LYS A O 1
ATOM 2248 N N . GLU A 1 277 ? 26.519 -7.801 -47.228 1.00 98.19 277 GLU A N 1
ATOM 2249 C CA . GLU A 1 277 ? 26.650 -8.709 -48.372 1.00 98.19 277 GLU A CA 1
ATOM 2250 C C . GLU A 1 277 ? 27.384 -8.049 -49.548 1.00 98.19 277 GLU A C 1
ATOM 2252 O O . GLU A 1 277 ? 28.296 -8.643 -50.128 1.00 98.19 277 GLU A O 1
ATOM 2257 N N . VAL A 1 278 ? 27.042 -6.798 -49.865 1.00 98.31 278 VAL A N 1
ATOM 2258 C CA . VAL A 1 278 ? 27.741 -6.004 -50.884 1.00 98.31 278 VAL A CA 1
ATOM 2259 C C . VAL A 1 278 ? 29.203 -5.783 -50.492 1.00 98.31 278 VAL A C 1
ATOM 2261 O O . VAL A 1 278 ? 30.082 -5.968 -51.329 1.00 98.31 278 VAL A O 1
ATOM 2264 N N . GLY A 1 279 ? 29.482 -5.463 -49.225 1.00 97.75 279 GLY A N 1
ATOM 2265 C CA . GLY A 1 279 ? 30.846 -5.303 -48.720 1.00 97.75 279 GLY A CA 1
ATOM 2266 C C . GLY A 1 279 ? 31.701 -6.561 -48.902 1.00 97.75 279 GLY A C 1
ATOM 2267 O O . GLY A 1 279 ? 32.821 -6.473 -49.398 1.00 97.75 279 GLY A O 1
ATOM 2268 N N . VAL A 1 280 ? 31.156 -7.741 -48.588 1.00 98.31 280 VAL A N 1
ATOM 2269 C CA . VAL A 1 280 ? 31.852 -9.027 -48.787 1.00 98.31 280 VAL A CA 1
ATOM 2270 C C . VAL A 1 280 ? 32.137 -9.292 -50.268 1.00 98.31 280 VAL A C 1
ATOM 2272 O O . VAL A 1 280 ? 33.239 -9.723 -50.617 1.00 98.31 280 VAL A O 1
ATOM 2275 N N . ARG A 1 281 ? 31.168 -9.018 -51.152 1.00 98.25 281 ARG A N 1
ATOM 2276 C CA . ARG A 1 281 ? 31.351 -9.181 -52.604 1.00 98.25 281 ARG A CA 1
ATOM 2277 C C . ARG A 1 281 ? 32.432 -8.249 -53.142 1.00 98.25 281 ARG A C 1
ATOM 2279 O O . ARG A 1 281 ? 33.332 -8.720 -53.827 1.00 98.25 281 ARG A O 1
ATOM 2286 N N . LEU A 1 282 ? 32.386 -6.966 -52.784 1.00 97.94 282 LEU A N 1
ATOM 2287 C CA . LEU A 1 282 ? 33.395 -5.991 -53.203 1.00 97.94 282 LEU A CA 1
ATOM 2288 C C . LEU A 1 282 ? 34.787 -6.346 -52.678 1.00 97.94 282 LEU A C 1
ATOM 2290 O O . LEU A 1 282 ? 35.753 -6.222 -53.423 1.00 97.94 282 LEU A O 1
ATOM 2294 N N . ASN A 1 283 ? 34.903 -6.835 -51.439 1.00 97.69 283 ASN A N 1
ATOM 2295 C CA . ASN A 1 283 ? 36.191 -7.295 -50.918 1.00 97.69 283 ASN A CA 1
ATOM 2296 C C . ASN A 1 283 ? 36.730 -8.476 -51.734 1.00 97.69 283 ASN A C 1
ATOM 2298 O O . ASN A 1 283 ? 37.889 -8.470 -52.122 1.00 97.69 283 ASN A O 1
ATOM 2302 N N . SER A 1 284 ? 35.867 -9.437 -52.072 1.00 97.62 284 SER A N 1
ATOM 2303 C CA . SER A 1 284 ? 36.244 -10.576 -52.919 1.00 97.62 284 SER A CA 1
ATOM 2304 C C . SER A 1 284 ? 36.669 -10.131 -54.327 1.00 97.62 284 SER A C 1
ATOM 2306 O O . SER A 1 284 ? 37.598 -10.683 -54.910 1.00 97.62 284 SER A O 1
ATOM 2308 N N . GLU A 1 285 ? 35.998 -9.124 -54.895 1.00 97.81 285 GLU A N 1
ATOM 2309 C CA . GLU A 1 285 ? 36.375 -8.526 -56.180 1.00 97.81 285 GLU A CA 1
ATOM 2310 C C . GLU A 1 285 ? 37.717 -7.788 -56.115 1.00 97.81 285 GLU A C 1
ATOM 2312 O O . GLU A 1 285 ? 38.517 -7.913 -57.045 1.00 97.81 285 GLU A O 1
ATOM 2317 N N . LEU A 1 286 ? 37.984 -7.065 -55.024 1.00 98.06 286 LEU A N 1
ATOM 2318 C CA . LEU A 1 286 ? 39.277 -6.428 -54.772 1.00 98.06 286 LEU A CA 1
ATOM 2319 C C . LEU A 1 286 ? 40.395 -7.466 -54.660 1.00 98.06 286 LEU A C 1
ATOM 2321 O O . LEU A 1 286 ? 41.397 -7.326 -55.357 1.00 98.06 286 LEU A O 1
ATOM 2325 N N . ASP A 1 287 ? 40.185 -8.539 -53.894 1.00 97.81 287 ASP A N 1
ATOM 2326 C CA . ASP A 1 287 ? 41.155 -9.629 -53.744 1.00 97.81 287 ASP A CA 1
ATOM 2327 C C . ASP A 1 287 ? 41.505 -10.244 -55.117 1.00 97.81 287 ASP A C 1
ATOM 2329 O O . ASP A 1 287 ? 42.677 -10.369 -55.480 1.00 97.81 287 ASP A O 1
ATOM 2333 N N . MET A 1 288 ? 40.497 -10.524 -55.956 1.00 97.44 288 MET A N 1
ATOM 2334 C CA . MET A 1 288 ? 40.709 -11.020 -57.326 1.00 97.44 288 MET A CA 1
ATOM 2335 C C . MET A 1 288 ? 41.462 -10.027 -58.228 1.00 97.44 288 MET A C 1
ATOM 2337 O O . MET A 1 288 ? 42.200 -10.434 -59.133 1.00 97.44 288 MET A O 1
ATOM 2341 N N . LEU A 1 289 ? 41.231 -8.722 -58.066 1.00 98.00 289 LEU A N 1
ATOM 2342 C CA . LEU A 1 289 ? 41.925 -7.692 -58.841 1.00 98.00 289 LEU A CA 1
ATOM 2343 C C . LEU A 1 289 ? 43.379 -7.533 -58.397 1.00 98.00 289 LEU A C 1
ATOM 2345 O O . LEU A 1 289 ? 44.246 -7.385 -59.261 1.00 98.00 289 LEU A O 1
ATOM 2349 N N . ASP A 1 290 ? 43.655 -7.611 -57.099 1.00 97.75 290 ASP A N 1
ATOM 2350 C CA . ASP A 1 290 ? 45.012 -7.561 -56.558 1.00 97.75 290 ASP A CA 1
ATOM 2351 C C . ASP A 1 290 ? 45.835 -8.780 -56.993 1.00 97.75 290 ASP A C 1
ATOM 2353 O O . ASP A 1 290 ? 46.982 -8.620 -57.421 1.00 97.75 290 ASP A O 1
ATOM 2357 N N . GLU A 1 291 ? 45.241 -9.977 -57.021 1.00 97.88 291 GLU A N 1
ATOM 2358 C CA . GLU A 1 291 ? 45.872 -11.173 -57.595 1.00 97.88 291 GLU A CA 1
ATOM 2359 C C . GLU A 1 291 ? 46.227 -10.983 -59.078 1.00 97.88 291 GLU A C 1
ATOM 2361 O O . GLU A 1 291 ? 47.355 -11.256 -59.504 1.00 97.88 291 GLU A O 1
ATOM 2366 N N . LYS A 1 292 ? 45.291 -10.456 -59.881 1.00 98.25 292 LYS A N 1
ATOM 2367 C CA . LYS A 1 292 ? 45.533 -10.159 -61.305 1.00 98.25 292 LYS A CA 1
ATOM 2368 C C . LYS A 1 292 ? 46.612 -9.099 -61.488 1.00 98.25 292 LYS A C 1
ATOM 2370 O O . LYS A 1 292 ? 47.460 -9.232 -62.369 1.00 98.25 292 LYS A O 1
ATOM 2375 N N . LYS A 1 293 ? 46.597 -8.047 -60.672 1.00 98.25 293 LYS A N 1
ATOM 2376 C CA . LYS A 1 293 ? 47.614 -6.995 -60.695 1.00 98.25 293 LYS A CA 1
ATOM 2377 C C . LYS A 1 293 ? 48.991 -7.575 -60.381 1.00 98.25 293 LYS A C 1
ATOM 2379 O O . LYS A 1 293 ? 49.923 -7.323 -61.140 1.00 98.25 293 LYS A O 1
ATOM 2384 N N . ALA A 1 294 ? 49.110 -8.398 -59.339 1.00 98.06 294 ALA A N 1
ATOM 2385 C CA . ALA A 1 294 ? 50.359 -9.068 -58.984 1.00 98.06 294 ALA A CA 1
ATOM 2386 C C . ALA A 1 294 ? 50.873 -9.974 -60.118 1.00 98.06 294 ALA A C 1
ATOM 2388 O O . ALA A 1 294 ? 52.069 -9.961 -60.422 1.00 98.06 294 ALA A O 1
ATOM 2389 N N . TYR A 1 295 ? 49.973 -10.706 -60.784 1.00 98.06 295 TYR A N 1
ATOM 2390 C CA . TYR A 1 295 ? 50.298 -11.512 -61.963 1.00 98.06 295 TYR A CA 1
ATOM 2391 C C . TYR A 1 295 ? 50.868 -10.654 -63.104 1.00 98.06 295 TYR A C 1
ATOM 2393 O O . TYR A 1 295 ? 51.975 -10.916 -63.578 1.00 98.06 295 TYR A O 1
ATOM 2401 N N . TYR A 1 296 ? 50.168 -9.589 -63.509 1.00 97.69 296 TYR A N 1
ATOM 2402 C CA . TYR A 1 296 ? 50.624 -8.727 -64.605 1.00 97.69 296 TYR A CA 1
ATOM 2403 C C . TYR A 1 296 ? 51.892 -7.942 -64.258 1.00 97.69 296 TYR A C 1
ATOM 2405 O O . TYR A 1 296 ? 52.732 -7.708 -65.126 1.00 97.69 296 TYR A O 1
ATOM 2413 N N . GLU A 1 297 ? 52.080 -7.542 -63.000 1.00 97.50 297 GLU A N 1
ATOM 2414 C CA . GLU A 1 297 ? 53.330 -6.931 -62.544 1.00 97.50 297 GLU A CA 1
ATOM 2415 C C . GLU A 1 297 ? 54.508 -7.904 -62.657 1.00 97.50 297 GLU A C 1
ATOM 2417 O O . GLU A 1 297 ? 55.599 -7.498 -63.063 1.00 97.50 297 GLU A O 1
ATOM 2422 N N . GLN A 1 298 ? 54.295 -9.184 -62.336 1.00 97.88 298 GLN A N 1
ATOM 2423 C CA . GLN A 1 298 ? 55.308 -10.224 -62.490 1.00 97.88 298 GLN A CA 1
ATOM 2424 C C . GLN A 1 298 ? 55.640 -10.489 -63.962 1.00 97.88 298 GLN A C 1
ATOM 2426 O O . GLN A 1 298 ? 56.819 -10.527 -64.313 1.00 97.88 298 GLN A O 1
ATOM 2431 N N . GLU A 1 299 ? 54.635 -10.617 -64.826 1.00 97.50 299 GLU A N 1
ATOM 2432 C CA . GLU A 1 299 ? 54.827 -10.775 -66.273 1.00 97.50 299 GLU A CA 1
ATOM 2433 C C . GLU A 1 299 ? 55.576 -9.570 -66.870 1.00 97.50 299 GLU A C 1
ATOM 2435 O O . GLU A 1 299 ? 56.532 -9.723 -67.626 1.00 97.50 299 GLU A O 1
ATOM 2440 N N . ASN A 1 300 ? 55.229 -8.349 -66.455 1.00 96.62 300 ASN A N 1
ATOM 2441 C CA . ASN A 1 300 ? 55.911 -7.131 -66.895 1.00 96.62 300 ASN A CA 1
ATOM 2442 C C . ASN A 1 300 ? 57.379 -7.089 -66.430 1.00 96.62 300 ASN A C 1
ATOM 2444 O O . ASN A 1 300 ? 58.255 -6.671 -67.190 1.00 96.62 300 ASN A O 1
ATOM 2448 N N . ARG A 1 301 ? 57.679 -7.556 -65.206 1.00 97.31 301 ARG A N 1
ATOM 2449 C CA . ARG A 1 301 ? 59.068 -7.734 -64.741 1.00 97.31 301 ARG A CA 1
ATOM 2450 C C . ARG A 1 301 ? 59.828 -8.720 -65.630 1.00 97.31 301 ARG A C 1
ATOM 2452 O O . ARG A 1 301 ? 60.908 -8.372 -66.101 1.00 97.31 301 ARG A O 1
ATOM 2459 N N . GLN A 1 302 ? 59.244 -9.881 -65.923 1.00 97.31 302 GLN A N 1
ATOM 2460 C CA . GLN A 1 302 ? 59.852 -10.892 -66.798 1.00 97.31 302 GLN A CA 1
ATOM 2461 C C . GLN A 1 302 ? 60.129 -10.340 -68.202 1.00 97.31 302 GLN A C 1
ATOM 2463 O O . GLN A 1 302 ? 61.248 -10.448 -68.698 1.00 97.31 302 GLN A O 1
ATOM 2468 N N . LEU A 1 303 ? 59.159 -9.658 -68.817 1.00 96.94 303 LEU A N 1
ATOM 2469 C CA . LEU A 1 303 ? 59.330 -9.049 -70.140 1.00 96.94 303 LEU A CA 1
ATOM 2470 C C . LEU A 1 303 ? 60.426 -7.973 -70.156 1.00 96.94 303 LEU A C 1
ATOM 2472 O O . LEU A 1 303 ? 61.178 -7.867 -71.125 1.00 96.94 303 LEU A O 1
ATOM 2476 N N . LYS A 1 304 ? 60.557 -7.176 -69.088 1.00 97.50 304 LYS A N 1
ATOM 2477 C CA . LYS A 1 304 ? 61.649 -6.195 -68.949 1.00 97.50 304 LYS A CA 1
ATOM 2478 C C . LYS A 1 304 ? 63.016 -6.869 -68.843 1.00 97.50 304 LYS A C 1
ATOM 2480 O O . LYS A 1 304 ? 63.965 -6.394 -69.467 1.00 97.50 304 LYS A O 1
ATOM 2485 N N . GLU A 1 305 ? 63.117 -7.961 -68.089 1.00 97.19 305 GLU A N 1
ATOM 2486 C CA . GLU A 1 305 ? 64.343 -8.761 -67.987 1.00 97.19 305 GLU A CA 1
ATOM 2487 C C . GLU A 1 305 ? 64.716 -9.375 -69.346 1.00 97.19 305 GLU A C 1
ATOM 2489 O O . GLU A 1 305 ? 65.859 -9.249 -69.792 1.00 97.19 305 GLU A O 1
ATOM 2494 N N . GLU A 1 306 ? 63.755 -9.958 -70.067 1.00 96.94 306 GLU A N 1
ATOM 2495 C CA . GLU A 1 306 ? 63.968 -10.493 -71.417 1.00 96.94 306 GLU A CA 1
ATOM 2496 C C . GLU A 1 306 ? 64.389 -9.410 -72.418 1.00 96.94 306 GLU A C 1
ATOM 2498 O O . GLU A 1 306 ? 65.312 -9.615 -73.217 1.00 96.94 306 GLU A O 1
ATOM 2503 N N . LEU A 1 307 ? 63.766 -8.230 -72.358 1.00 96.44 307 LEU A N 1
ATOM 2504 C CA . LEU A 1 307 ? 64.143 -7.079 -73.178 1.00 96.44 307 LEU A CA 1
ATOM 2505 C C . LEU A 1 307 ? 65.582 -6.636 -72.874 1.00 96.44 307 LEU A C 1
ATOM 2507 O O . LEU A 1 307 ? 66.355 -6.342 -73.787 1.00 96.44 307 LEU A O 1
ATOM 2511 N N . GLN A 1 308 ? 65.980 -6.630 -71.600 1.00 97.00 308 GLN A N 1
ATOM 2512 C CA . GLN A 1 308 ? 67.345 -6.303 -71.197 1.00 97.00 308 GLN A CA 1
ATOM 2513 C C . GLN A 1 308 ? 68.348 -7.340 -71.723 1.00 97.00 308 GLN A C 1
ATOM 2515 O O . GLN A 1 308 ? 69.382 -6.969 -72.285 1.00 97.00 308 GLN A O 1
ATOM 2520 N N . ILE A 1 309 ? 68.041 -8.636 -71.598 1.00 96.62 309 ILE A N 1
ATOM 2521 C CA . ILE A 1 309 ? 68.879 -9.730 -72.110 1.00 96.62 309 ILE A CA 1
ATOM 2522 C C . ILE A 1 309 ? 69.024 -9.633 -73.633 1.00 96.62 309 ILE A C 1
ATOM 2524 O O . ILE A 1 309 ? 70.138 -9.726 -74.156 1.00 96.62 309 ILE A O 1
ATOM 2528 N N . THR A 1 310 ? 67.924 -9.435 -74.360 1.00 95.81 310 THR A N 1
ATOM 2529 C CA . THR A 1 310 ? 67.942 -9.323 -75.826 1.00 95.81 310 THR A CA 1
ATOM 2530 C C . THR A 1 310 ? 68.691 -8.077 -76.293 1.00 95.81 310 THR A C 1
ATOM 2532 O O . THR A 1 310 ? 69.490 -8.174 -77.224 1.00 95.81 310 THR A O 1
ATOM 2535 N N . ASN A 1 311 ? 68.542 -6.936 -75.612 1.00 95.88 311 ASN A N 1
ATOM 2536 C CA . ASN A 1 311 ? 69.318 -5.734 -75.913 1.00 95.88 311 ASN A CA 1
ATOM 2537 C C . ASN A 1 311 ? 70.822 -5.934 -75.659 1.00 95.88 311 ASN A C 1
ATOM 2539 O O . ASN A 1 311 ? 71.635 -5.545 -76.494 1.00 95.88 311 ASN A O 1
ATOM 2543 N N . ASN A 1 312 ? 71.207 -6.598 -74.564 1.00 96.50 312 ASN A N 1
ATOM 2544 C CA . ASN A 1 312 ? 72.611 -6.928 -74.297 1.00 96.50 312 ASN A CA 1
ATOM 2545 C C . ASN A 1 312 ? 73.193 -7.847 -75.383 1.00 96.50 312 ASN A C 1
ATOM 2547 O O . ASN A 1 312 ? 74.307 -7.617 -75.856 1.00 96.50 312 ASN A O 1
ATOM 2551 N N . ARG A 1 313 ? 72.427 -8.854 -75.832 1.00 95.62 313 ARG A N 1
ATOM 2552 C CA . ARG A 1 313 ? 72.811 -9.715 -76.965 1.00 95.62 313 ARG A CA 1
ATOM 2553 C C . ARG A 1 313 ? 72.970 -8.909 -78.254 1.00 95.62 313 ARG A C 1
ATOM 2555 O O . ARG A 1 313 ? 73.978 -9.075 -78.936 1.00 95.62 313 ARG A O 1
ATOM 2562 N N . ARG A 1 314 ? 72.028 -8.006 -78.562 1.00 96.38 314 ARG A N 1
ATOM 2563 C CA . ARG A 1 314 ? 72.103 -7.104 -79.725 1.00 96.38 314 ARG A CA 1
ATOM 2564 C C . ARG A 1 314 ? 73.378 -6.263 -79.687 1.00 96.38 314 ARG A C 1
ATOM 2566 O O . ARG A 1 314 ? 74.113 -6.261 -80.666 1.00 96.38 314 ARG A O 1
ATOM 2573 N N . ILE A 1 315 ? 73.672 -5.618 -78.554 1.00 95.44 315 ILE A N 1
ATOM 2574 C CA . ILE A 1 315 ? 74.895 -4.821 -78.360 1.00 95.44 315 ILE A CA 1
ATOM 2575 C C . ILE A 1 315 ? 76.149 -5.685 -78.560 1.00 95.44 315 ILE A C 1
ATOM 2577 O O . ILE A 1 315 ? 77.086 -5.256 -79.229 1.00 95.44 315 ILE A O 1
ATOM 2581 N N . SER A 1 316 ? 76.182 -6.912 -78.026 1.00 94.19 316 SER A N 1
ATOM 2582 C CA . SER A 1 316 ? 77.313 -7.833 -78.229 1.00 94.19 316 SER A CA 1
ATOM 2583 C C . SER A 1 316 ? 77.547 -8.138 -79.710 1.00 94.19 316 SER A C 1
ATOM 2585 O O . SER A 1 316 ? 78.672 -8.006 -80.191 1.00 94.19 316 SER A O 1
ATOM 2587 N N . VAL A 1 317 ? 76.483 -8.479 -80.444 1.00 93.31 317 VAL A N 1
ATOM 2588 C CA . VAL A 1 317 ? 76.549 -8.776 -81.883 1.00 93.31 317 VAL A CA 1
ATOM 2589 C C . VAL A 1 317 ? 76.939 -7.538 -82.693 1.00 93.31 317 VAL A C 1
ATOM 2591 O O . VAL A 1 317 ? 77.763 -7.633 -83.598 1.00 93.31 317 VAL A O 1
ATOM 2594 N N . GLU A 1 318 ? 76.405 -6.359 -82.368 1.00 92.00 318 GLU A N 1
ATOM 2595 C CA . GLU A 1 318 ? 76.794 -5.095 -83.012 1.00 92.00 318 GLU A CA 1
ATOM 2596 C C . GLU A 1 318 ? 78.281 -4.787 -82.807 1.00 92.00 318 GLU A C 1
ATOM 2598 O O . GLU A 1 318 ? 78.969 -4.401 -83.755 1.00 92.00 318 GLU A O 1
ATOM 2603 N N . ASN A 1 319 ? 78.799 -5.026 -81.600 1.00 93.12 319 ASN A N 1
ATOM 2604 C CA . ASN A 1 319 ? 80.219 -4.878 -81.291 1.00 93.12 319 ASN A CA 1
ATOM 2605 C C . ASN A 1 319 ? 81.087 -5.886 -82.065 1.00 93.12 319 ASN A C 1
ATOM 2607 O O . ASN A 1 319 ? 82.149 -5.522 -82.572 1.00 93.12 319 ASN A O 1
ATOM 2611 N N . GLU A 1 320 ? 80.658 -7.146 -82.176 1.00 94.00 320 GLU A N 1
ATOM 2612 C CA . GLU A 1 320 ? 81.332 -8.168 -82.992 1.00 94.00 320 GLU A CA 1
ATOM 2613 C C . GLU A 1 320 ? 81.346 -7.797 -84.476 1.00 94.00 320 GLU A C 1
ATOM 2615 O O . GLU A 1 320 ? 82.396 -7.859 -85.116 1.00 94.00 320 GLU A O 1
ATOM 2620 N N . LEU A 1 321 ? 80.215 -7.335 -85.011 1.00 91.25 321 LEU A N 1
ATOM 2621 C CA . LEU A 1 321 ? 80.107 -6.859 -86.386 1.00 91.25 321 LEU A CA 1
ATOM 2622 C C . LEU A 1 321 ? 81.019 -5.649 -86.633 1.00 91.25 321 LEU A C 1
ATOM 2624 O O . LEU A 1 321 ? 81.668 -5.574 -87.676 1.00 91.25 321 LEU A O 1
ATOM 2628 N N . GLY A 1 322 ? 81.092 -4.713 -85.681 1.00 90.69 322 GLY A N 1
ATOM 2629 C CA . GLY A 1 322 ? 82.014 -3.578 -85.721 1.00 90.69 322 GLY A CA 1
ATOM 2630 C C . GLY A 1 322 ? 83.480 -4.015 -85.795 1.00 90.69 322 GLY A C 1
ATOM 2631 O O . GLY A 1 322 ? 84.219 -3.516 -86.642 1.00 90.69 322 GLY A O 1
ATOM 2632 N N . ARG A 1 323 ? 83.885 -5.001 -84.981 1.00 91.00 323 ARG A N 1
ATOM 2633 C CA . ARG A 1 323 ? 85.232 -5.600 -85.040 1.00 91.00 323 ARG A CA 1
ATOM 2634 C C . ARG A 1 323 ? 85.521 -6.230 -86.404 1.00 91.00 323 ARG A C 1
ATOM 2636 O O . ARG A 1 323 ? 86.513 -5.878 -87.033 1.00 91.00 323 ARG A O 1
ATOM 2643 N N . MET A 1 324 ? 84.619 -7.078 -86.900 1.00 89.19 324 MET A N 1
ATOM 2644 C CA . MET A 1 324 ? 84.778 -7.747 -88.198 1.00 89.19 324 MET A CA 1
ATOM 2645 C C . MET A 1 324 ? 84.867 -6.754 -89.365 1.00 89.19 324 MET A C 1
ATOM 2647 O O . MET A 1 324 ? 85.643 -6.963 -90.294 1.00 89.19 324 MET A O 1
ATOM 2651 N N . LYS A 1 325 ? 84.105 -5.650 -89.328 1.00 88.25 325 LYS A N 1
ATOM 2652 C CA . LYS A 1 325 ? 84.200 -4.579 -90.335 1.00 88.25 325 LYS A CA 1
ATOM 2653 C C . LYS A 1 325 ? 85.588 -3.938 -90.358 1.00 88.25 325 LYS A C 1
ATOM 2655 O O . LYS A 1 325 ? 86.148 -3.783 -91.441 1.00 88.25 325 LYS A O 1
ATOM 2660 N N . LEU A 1 326 ? 86.151 -3.623 -89.189 1.00 85.81 326 LEU A N 1
ATOM 2661 C CA . LEU A 1 326 ? 87.509 -3.081 -89.082 1.00 85.81 326 LEU A CA 1
ATOM 2662 C C . LEU A 1 326 ? 88.560 -4.072 -89.601 1.00 85.81 326 LEU A C 1
ATOM 2664 O O . LEU A 1 326 ? 89.488 -3.671 -90.299 1.00 85.81 326 LEU A O 1
ATOM 2668 N N . ASP A 1 327 ? 88.408 -5.364 -89.312 1.00 84.88 327 ASP A N 1
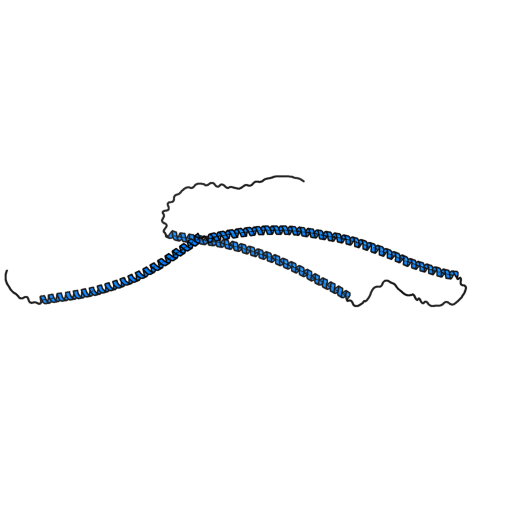ATOM 2669 C CA . ASP A 1 327 ? 89.326 -6.394 -89.812 1.00 84.88 327 ASP A CA 1
ATOM 2670 C C . ASP A 1 327 ? 89.235 -6.558 -91.341 1.00 84.88 327 ASP A C 1
ATOM 2672 O O . ASP A 1 327 ? 90.257 -6.680 -92.017 1.00 84.88 327 ASP A O 1
ATOM 2676 N N . VAL A 1 328 ? 88.032 -6.468 -91.923 1.00 81.12 328 VAL A N 1
ATOM 2677 C CA . VAL A 1 328 ? 87.842 -6.436 -93.385 1.00 81.12 328 VAL A CA 1
ATOM 2678 C C . VAL A 1 328 ? 88.482 -5.194 -94.010 1.00 81.12 328 VAL A C 1
ATOM 2680 O O . VAL A 1 328 ? 89.076 -5.292 -95.084 1.00 81.12 328 VAL A O 1
ATOM 2683 N N . GLU A 1 329 ? 88.373 -4.027 -93.375 1.00 79.75 329 GLU A N 1
ATOM 2684 C CA . GLU A 1 329 ? 89.030 -2.802 -93.843 1.00 79.75 329 GLU A CA 1
ATOM 2685 C C . GLU A 1 329 ? 90.559 -2.921 -93.806 1.00 79.75 329 GLU A C 1
ATOM 2687 O O . GLU A 1 329 ? 91.213 -2.574 -94.792 1.00 79.75 329 GLU A O 1
ATOM 2692 N N . LYS A 1 330 ? 91.132 -3.508 -92.747 1.00 79.12 330 LYS A N 1
ATOM 2693 C CA . LYS A 1 330 ? 92.571 -3.818 -92.680 1.00 79.12 330 LYS A CA 1
ATOM 2694 C C . LYS A 1 330 ? 93.003 -4.763 -93.804 1.00 79.12 330 LYS A C 1
ATOM 2696 O O . LYS A 1 330 ? 93.922 -4.433 -94.551 1.00 79.12 330 LYS A O 1
ATOM 2701 N N . LEU A 1 331 ? 92.286 -5.870 -94.015 1.00 75.44 331 LEU A N 1
ATOM 2702 C CA . LEU A 1 331 ? 92.564 -6.817 -95.107 1.00 75.44 331 LEU A CA 1
ATOM 2703 C C . LEU A 1 331 ? 92.420 -6.188 -96.505 1.00 75.44 331 LEU A C 1
ATOM 2705 O O . LEU A 1 331 ? 93.084 -6.614 -97.451 1.00 75.44 331 LEU A O 1
ATOM 2709 N N . LYS A 1 332 ? 91.560 -5.174 -96.669 1.00 71.88 332 LYS A N 1
ATOM 2710 C CA . LYS A 1 332 ? 91.485 -4.377 -97.905 1.00 71.88 332 LYS A CA 1
ATOM 2711 C C . LYS A 1 332 ? 92.695 -3.455 -98.066 1.00 71.88 332 LYS A C 1
ATOM 2713 O O . LYS A 1 332 ? 93.172 -3.315 -99.188 1.00 71.88 332 LYS A O 1
ATOM 2718 N N . SER A 1 333 ? 93.191 -2.858 -96.981 1.00 61.19 333 SER A N 1
ATOM 2719 C CA . SER A 1 333 ? 94.376 -1.987 -97.000 1.00 61.19 333 SER A CA 1
ATOM 2720 C C . SER A 1 333 ? 95.695 -2.735 -97.240 1.00 61.19 333 SER A C 1
ATOM 2722 O O . SER A 1 333 ? 96.640 -2.148 -97.756 1.00 61.19 333 SER A O 1
ATOM 2724 N N . GLU A 1 334 ? 95.744 -4.040 -96.954 1.00 54.62 334 GLU A N 1
ATOM 2725 C CA . GLU A 1 334 ? 96.918 -4.897 -97.182 1.00 54.62 334 GLU A CA 1
ATOM 2726 C C . GLU A 1 334 ? 96.986 -5.518 -98.595 1.00 54.62 334 GLU A C 1
ATOM 2728 O O . GLU A 1 334 ? 97.919 -6.264 -98.899 1.00 54.62 334 GLU A O 1
ATOM 2733 N N . ARG A 1 335 ? 96.051 -5.204 -99.509 1.00 44.59 335 ARG A N 1
ATOM 2734 C CA . ARG A 1 335 ? 96.190 -5.592 -100.927 1.00 44.59 335 ARG A CA 1
ATOM 2735 C C . ARG A 1 335 ? 97.155 -4.635 -101.649 1.00 44.59 335 ARG A C 1
ATOM 2737 O O . ARG A 1 335 ? 96.851 -3.445 -101.726 1.00 44.59 335 ARG A O 1
ATOM 2744 N N . PRO A 1 336 ? 98.269 -5.105 -102.243 1.00 42.09 336 PRO A N 1
ATOM 2745 C CA . PRO A 1 336 ? 99.159 -4.233 -103.004 1.00 42.09 336 PRO A CA 1
ATOM 2746 C C . PRO A 1 336 ? 98.476 -3.758 -104.296 1.00 42.09 336 PRO A C 1
ATOM 2748 O O . PRO A 1 336 ? 98.051 -4.562 -105.127 1.00 42.09 336 PRO A O 1
ATOM 2751 N N . LEU A 1 337 ? 98.381 -2.436 -104.467 1.00 40.84 337 LEU A N 1
ATOM 2752 C CA . LEU A 1 337 ? 97.961 -1.774 -105.703 1.00 40.84 337 LEU A CA 1
ATOM 2753 C C . LEU A 1 337 ? 99.019 -1.994 -106.797 1.00 40.84 337 LEU A C 1
ATOM 2755 O O . LEU A 1 337 ? 100.030 -1.300 -106.856 1.00 40.84 337 LEU A O 1
ATOM 2759 N N . GLN A 1 338 ? 98.755 -2.938 -107.697 1.00 39.81 338 GLN A N 1
ATOM 2760 C CA . GLN A 1 338 ? 99.244 -2.895 -109.071 1.00 39.81 338 GLN A CA 1
ATOM 2761 C C . GLN A 1 338 ? 98.037 -2.705 -109.986 1.00 39.81 338 GLN A C 1
ATOM 2763 O O . GLN A 1 338 ? 97.091 -3.485 -109.916 1.00 39.81 338 GLN A O 1
ATOM 2768 N N . VAL A 1 339 ? 98.081 -1.669 -110.826 1.00 41.75 339 VAL A N 1
ATOM 2769 C CA . VAL A 1 339 ? 98.035 -1.776 -112.296 1.00 41.75 339 VAL A CA 1
ATOM 2770 C C . VAL A 1 339 ? 98.009 -0.357 -112.904 1.00 41.75 339 VAL A C 1
ATOM 2772 O O . VAL A 1 339 ? 97.151 0.471 -112.618 1.00 41.75 339 VAL A O 1
ATOM 2775 N N . THR A 1 340 ? 99.034 -0.116 -113.721 1.00 43.91 340 THR A N 1
ATOM 2776 C CA . THR A 1 340 ? 99.216 0.853 -114.822 1.00 43.91 340 THR A CA 1
ATOM 2777 C C . THR A 1 340 ? 97.988 0.897 -115.767 1.00 43.91 340 THR A C 1
ATOM 2779 O O . THR A 1 340 ? 97.288 -0.094 -115.859 1.00 43.91 340 THR A O 1
ATOM 2782 N N . ASP A 1 341 ? 97.654 1.872 -116.612 1.00 44.53 341 ASP A N 1
ATOM 2783 C CA . ASP A 1 341 ? 98.358 2.986 -117.245 1.00 44.53 341 ASP A CA 1
ATOM 2784 C C . ASP A 1 341 ? 97.326 3.820 -118.057 1.00 44.53 341 ASP A C 1
ATOM 2786 O O . ASP A 1 341 ? 96.319 3.275 -118.510 1.00 44.53 341 ASP A O 1
ATOM 2790 N N . LYS A 1 342 ? 97.713 5.064 -118.376 1.00 43.12 342 LYS A N 1
ATOM 2791 C CA . LYS A 1 342 ? 97.379 5.893 -119.564 1.00 43.12 342 LYS A CA 1
ATOM 2792 C C . LYS A 1 342 ? 96.068 6.702 -119.712 1.00 43.12 342 LYS A C 1
ATOM 2794 O O . LYS A 1 342 ? 95.039 6.221 -120.171 1.00 43.12 342 LYS A O 1
ATOM 2799 N N . ASN A 1 343 ? 96.315 8.019 -119.599 1.00 44.00 343 ASN A N 1
ATOM 2800 C CA . ASN A 1 343 ? 95.972 9.144 -120.493 1.00 44.00 343 ASN A CA 1
ATOM 2801 C C . ASN A 1 343 ? 94.576 9.794 -120.416 1.00 44.00 343 ASN A C 1
ATOM 2803 O O . ASN A 1 343 ? 93.674 9.448 -121.177 1.00 44.00 343 ASN A O 1
ATOM 2807 N N . ARG A 1 344 ? 94.486 10.904 -119.668 1.00 37.03 344 ARG A N 1
ATOM 2808 C CA . ARG A 1 344 ? 94.805 12.254 -120.182 1.00 37.03 344 ARG A CA 1
ATOM 2809 C C . ARG A 1 344 ? 95.460 13.097 -119.091 1.00 37.03 344 ARG A C 1
ATOM 2811 O O . ARG A 1 344 ? 95.085 12.888 -117.919 1.00 37.03 344 ARG A O 1
#

InterPro domains:
  IPR019371 KxDL domain [PF10241] (169-230)
  IPR049885 Microtubule cross-linking factor 1-3 [PTHR15742] (67-342)